Protein AF-S7VNS1-F1 (afdb_monomer_lite)

Radius of gyration: 26.77 Å; chains: 1; bounding box: 58×69×70 Å

Secondary structure (DSSP, 8-state):
-HHHHHHHHHHHHHHHHHHHHHHHHHHHHHHHTHHHHHHHHHHHHHHHHHHTHHHHHHTTT--TT-HHHHHHHHHHHHHHHHHHHHHHHHHHHHHHHTS-HHHHHHHHHHHHH-S-HHHHHHHTTHHHHHHHHHHHHHHHHHHHHHHHHHHHHHHHS--EEEEEETTEEES-GGGS-EEEEEEES-TT-SEEE-EETTTTEE---TT--GGGEEEEEEEETTEEEEEEE-GGGGS-HHHHHHS-HHHHHSS-TTSHHHHHS-SEEEEEEESSGGG-TTHHHHPPTT-----EEEEESSSS--EEE-

pLDDT: mean 81.86, std 15.28, range [36.44, 97.25]

Organism: NCBI:txid641526

Foldseek 3Di:
DVVVVVVVVVVVVVVVQLVVLLVLLVLLCVLLVVLVVLLVVLVVVLVVVVVCVVVLCVVLVHDCPPPVLVVLLNVLSVVVSVVLSVVLVVQSSVVSSPDGNVLSVVLSVCSVPPPPSVVSCVVNVVVVSSVVSVVVVVVVVVVVSVLSSQQSVLQVAFEFAFEAEQNRTDPQQLPFPKWKWWAFQDPVPRIDTQADRHVRGGDDDPPDDLVRTAFMWMAGPNDIWRAFGQCLVVDDPVVNVPDDVVVSLVSGCSHPCLGRRHNYKYKYKYQALVSPPCSVVPDDPPDDGHIWIFIDSDPDDTDTID

Sequence (306 aa):
MRRIITIILLVFTVILNAQDNSEKAKEWLNTLNSDKIITEYYNNYKNKILKGTHLVFDDYDLDITDTTTLKTYKEALNKNFKFYIQEAKDRTLLIYSNYDMERLDKFINLAKSELDFNKVLVETNFAKILETIIEEHSEYIVHDIPFIVRKIKALSQPLRLRLIIDNDTIVNISKTDLNLVLVTTNQKYKQIQILNRVTSVIEVPKDLKYEEMEYVILTYNNEQYPFLENHYENLPKELRAVMNEEVKELHNPLAKSCFENLLYWEIRIDNDPNTNPDYELIKRPGENNKGLISFKTRSTSFGRIN

Structure (mmCIF, N/CA/C/O backbone):
data_AF-S7VNS1-F1
#
_entry.id   AF-S7VNS1-F1
#
loop_
_atom_site.group_PDB
_atom_site.id
_atom_site.type_symbol
_atom_site.label_atom_id
_atom_site.label_alt_id
_atom_site.label_comp_id
_atom_site.label_asym_id
_atom_site.label_entity_id
_atom_site.label_seq_id
_atom_site.pdbx_PDB_ins_code
_atom_site.Cartn_x
_atom_site.Cartn_y
_atom_site.Cartn_z
_atom_site.occupancy
_atom_site.B_iso_or_equiv
_atom_site.auth_seq_id
_atom_site.auth_comp_id
_atom_site.auth_asym_id
_atom_site.auth_atom_id
_atom_site.pdbx_PDB_model_num
ATOM 1 N N . MET A 1 1 ? -9.938 46.905 23.415 1.00 51.03 1 MET A N 1
ATOM 2 C CA . MET A 1 1 ? -9.477 46.126 24.587 1.00 51.03 1 MET A CA 1
ATOM 3 C C . MET A 1 1 ? -10.541 45.152 25.111 1.00 51.03 1 MET A C 1
ATOM 5 O O . MET A 1 1 ? -10.294 43.960 25.027 1.00 51.03 1 MET A O 1
ATOM 9 N N . ARG A 1 2 ? -11.751 45.591 25.520 1.00 52.12 2 ARG A N 1
ATOM 10 C CA . ARG A 1 2 ? -12.834 44.682 25.983 1.00 52.12 2 ARG A CA 1
ATOM 11 C C . ARG A 1 2 ? -13.186 43.543 25.004 1.00 52.12 2 ARG A C 1
ATOM 13 O O . ARG A 1 2 ? -13.228 42.403 25.430 1.00 52.12 2 ARG A O 1
ATOM 20 N N . ARG A 1 3 ? -13.342 43.818 23.698 1.00 48.09 3 ARG A N 1
ATOM 21 C CA . ARG A 1 3 ? -13.672 42.785 22.684 1.00 48.09 3 ARG A CA 1
ATOM 22 C C . ARG A 1 3 ? -12.586 41.715 22.492 1.00 48.09 3 ARG A C 1
ATOM 24 O O . ARG A 1 3 ? -12.919 40.557 22.305 1.00 48.09 3 ARG A O 1
ATOM 31 N N . ILE A 1 4 ? -11.307 42.092 22.570 1.00 56.28 4 ILE A N 1
ATOM 32 C CA . ILE A 1 4 ? -10.175 41.158 22.425 1.00 56.28 4 ILE A CA 1
ATOM 33 C C . ILE A 1 4 ? -10.094 40.234 23.647 1.00 56.28 4 ILE A C 1
ATOM 35 O O . ILE A 1 4 ? -9.922 39.035 23.488 1.00 56.28 4 ILE A O 1
ATOM 39 N N . ILE A 1 5 ? -10.311 40.771 24.852 1.00 56.09 5 ILE A N 1
ATOM 40 C CA . ILE A 1 5 ? -10.347 39.982 26.093 1.00 56.09 5 ILE A CA 1
ATOM 41 C C . ILE A 1 5 ? -11.513 38.981 26.071 1.00 56.09 5 ILE A C 1
ATOM 43 O O . ILE A 1 5 ? -11.315 37.830 26.434 1.00 56.09 5 ILE A O 1
ATOM 47 N N . THR A 1 6 ? -12.699 39.374 25.586 1.00 54.56 6 THR A N 1
ATOM 48 C CA . THR A 1 6 ? -13.849 38.459 25.454 1.00 54.56 6 THR A CA 1
ATOM 49 C C . THR A 1 6 ? -13.600 37.347 24.433 1.00 54.56 6 THR A C 1
ATOM 51 O O . THR A 1 6 ? -13.957 36.206 24.695 1.00 54.56 6 THR A O 1
ATOM 54 N N . ILE A 1 7 ? -12.960 37.651 23.297 1.00 59.44 7 ILE A N 1
ATOM 55 C CA . ILE A 1 7 ? -12.596 36.644 22.285 1.00 59.44 7 ILE A CA 1
ATOM 56 C C . ILE A 1 7 ? -11.550 35.672 22.841 1.00 59.44 7 ILE A C 1
ATOM 58 O O . ILE A 1 7 ? -11.703 34.470 22.681 1.00 59.44 7 ILE A O 1
ATOM 62 N N . ILE A 1 8 ? -10.529 36.168 23.546 1.00 57.66 8 ILE A N 1
ATOM 63 C CA . ILE A 1 8 ? -9.516 35.319 24.188 1.00 57.66 8 ILE A CA 1
ATOM 64 C C . ILE A 1 8 ? -10.165 34.420 25.249 1.00 57.66 8 ILE A C 1
ATOM 66 O O . ILE A 1 8 ? -9.911 33.223 25.252 1.00 57.66 8 ILE A O 1
ATOM 70 N N . LEU A 1 9 ? -11.053 34.952 26.096 1.00 52.34 9 LEU A N 1
ATOM 71 C CA . LEU A 1 9 ? -11.787 34.160 27.091 1.00 52.34 9 LEU A CA 1
ATOM 72 C C . LEU A 1 9 ? -12.676 33.087 26.456 1.00 52.34 9 LEU A C 1
ATOM 74 O O . LEU A 1 9 ? -12.684 31.965 26.943 1.00 52.34 9 LEU A O 1
ATOM 78 N N . LEU A 1 10 ? -13.375 33.411 25.364 1.00 51.41 10 LEU A N 1
ATOM 79 C CA . LEU A 1 10 ? -14.180 32.446 24.609 1.00 51.41 10 LEU A CA 1
ATOM 80 C C . LEU A 1 10 ? -13.318 31.350 23.972 1.00 51.41 10 LEU A C 1
ATOM 82 O O . LEU A 1 10 ? -13.699 30.188 23.980 1.00 51.41 10 LEU A O 1
ATOM 86 N N . VAL A 1 11 ? -12.144 31.697 23.443 1.00 59.50 11 VAL A N 1
ATOM 87 C CA . VAL A 1 11 ? -11.211 30.713 22.878 1.00 59.50 11 VAL A CA 1
ATOM 88 C C . VAL A 1 11 ? -10.622 29.826 23.980 1.00 59.50 11 VAL A C 1
ATOM 90 O O . VAL A 1 11 ? -10.565 28.613 23.807 1.00 59.50 11 VAL A O 1
ATOM 93 N N . PHE A 1 12 ? -10.256 30.387 25.136 1.00 54.59 12 PHE A N 1
ATOM 94 C CA . PHE A 1 12 ? -9.753 29.608 26.272 1.00 54.59 12 PHE A CA 1
ATOM 95 C C . PHE A 1 12 ? -10.810 28.669 26.862 1.00 54.59 12 PHE A C 1
ATOM 97 O O . PHE A 1 12 ? -10.480 27.527 27.161 1.00 54.59 12 PHE A O 1
ATOM 104 N N . THR A 1 13 ? -12.071 29.091 26.996 1.00 56.25 13 THR A N 1
ATOM 105 C CA . THR A 1 13 ? -13.136 28.196 27.482 1.00 56.25 13 THR A CA 1
ATOM 106 C C . THR A 1 13 ? -13.456 27.089 26.485 1.00 56.25 13 THR A C 1
ATOM 108 O O . THR A 1 13 ? -13.691 25.960 26.898 1.00 56.25 13 THR A O 1
ATOM 111 N N . VAL A 1 14 ? -13.406 27.368 25.180 1.00 61.62 14 VAL A N 1
ATOM 112 C CA . VAL A 1 14 ? -13.561 26.335 24.144 1.00 61.62 14 VAL A CA 1
ATOM 113 C C . VAL A 1 14 ? -12.409 25.325 24.189 1.00 61.62 14 VAL A C 1
ATOM 115 O O . VAL A 1 14 ? -12.661 24.127 24.100 1.00 61.62 14 VAL A O 1
ATOM 118 N N . ILE A 1 15 ? -11.165 25.779 24.375 1.00 63.28 15 ILE A N 1
ATOM 119 C CA . ILE A 1 15 ? -9.992 24.895 24.469 1.00 63.28 15 ILE A CA 1
ATOM 120 C C . ILE A 1 15 ? -10.039 24.037 25.740 1.00 63.28 15 ILE A C 1
ATOM 122 O O . ILE A 1 15 ? -9.808 22.834 25.653 1.00 63.28 15 ILE A O 1
ATOM 126 N N . LEU A 1 16 ? -10.370 24.627 26.893 1.00 57.72 16 LEU A N 1
ATOM 127 C CA . LEU A 1 16 ? -10.483 23.895 28.160 1.00 57.72 16 LEU A CA 1
ATOM 128 C C . LEU A 1 16 ? -11.604 22.850 28.101 1.00 57.72 16 LEU A C 1
ATOM 130 O O . LEU A 1 16 ? -11.363 21.685 28.392 1.00 57.72 16 LEU A O 1
ATOM 134 N N . ASN A 1 17 ? -12.786 23.219 27.596 1.00 60.56 17 ASN A N 1
ATOM 135 C CA . ASN A 1 17 ? -13.892 22.270 27.432 1.00 60.56 17 ASN A CA 1
ATOM 136 C C . ASN A 1 17 ? -13.547 21.128 26.457 1.00 60.56 17 ASN A C 1
ATOM 138 O O . ASN A 1 17 ? -13.958 19.990 26.667 1.00 60.56 17 ASN A O 1
ATOM 142 N N . ALA A 1 18 ? -12.788 21.404 25.392 1.00 62.75 18 ALA A N 1
ATOM 143 C CA . ALA A 1 18 ? -12.338 20.368 24.462 1.00 62.75 18 ALA A CA 1
ATOM 144 C C . ALA A 1 18 ? -11.305 19.413 25.093 1.00 62.75 18 ALA A C 1
ATOM 146 O O . ALA A 1 18 ? -11.286 18.225 24.765 1.00 62.75 18 ALA A O 1
ATOM 147 N N . GLN A 1 19 ? -10.459 19.912 26.001 1.00 73.25 19 GLN A N 1
ATOM 148 C CA . GLN A 1 19 ? -9.521 19.088 26.767 1.00 73.25 19 GLN A CA 1
ATOM 149 C C . GLN A 1 19 ? -10.256 18.201 27.779 1.00 73.25 19 GLN A C 1
ATOM 151 O O . GLN A 1 19 ? -10.041 16.988 27.770 1.00 73.25 19 GLN A O 1
ATOM 156 N N . ASP A 1 20 ? -11.180 18.768 28.556 1.00 78.44 20 ASP A N 1
ATOM 157 C CA . ASP A 1 20 ? -11.951 18.036 29.567 1.00 78.44 20 ASP A CA 1
ATOM 158 C C . ASP A 1 20 ? -12.809 16.925 28.933 1.00 78.44 20 ASP A C 1
ATOM 160 O O . ASP A 1 20 ? -12.805 15.780 29.394 1.00 78.44 20 ASP A O 1
ATOM 164 N N . ASN A 1 21 ? -13.473 17.209 27.804 1.00 83.19 21 ASN A N 1
ATOM 165 C CA . ASN A 1 21 ? -14.228 16.194 27.062 1.00 83.19 21 ASN A CA 1
ATOM 166 C C . ASN A 1 21 ? -13.326 15.062 26.538 1.00 83.19 21 ASN A C 1
ATOM 168 O O . ASN A 1 21 ? -13.726 13.898 26.552 1.00 83.19 21 ASN A O 1
ATOM 172 N N . SER A 1 22 ? -12.106 15.378 26.090 1.00 87.81 22 SER A N 1
ATOM 173 C CA . SER A 1 22 ? -11.140 14.388 25.592 1.00 87.81 22 SER A CA 1
ATOM 174 C C . SER A 1 22 ? -10.635 13.469 26.704 1.00 87.81 22 SER A C 1
ATOM 176 O O . SER A 1 22 ? -10.569 12.250 26.527 1.00 87.81 22 SER A O 1
ATOM 178 N N . GLU A 1 23 ? -10.322 14.014 27.881 1.00 92.12 23 GLU A N 1
ATOM 179 C CA . GLU A 1 23 ? -9.943 13.208 29.047 1.00 92.12 23 GLU A CA 1
ATOM 180 C C . GLU A 1 23 ? -11.087 12.303 29.497 1.00 92.12 23 GLU A C 1
ATOM 182 O O . GLU A 1 23 ? -10.883 11.112 29.755 1.00 92.12 23 GLU A O 1
ATOM 187 N N . LYS A 1 24 ? -12.312 12.830 29.497 1.00 93.19 24 LYS A N 1
ATOM 188 C CA . LYS A 1 24 ? -13.492 12.056 29.869 1.00 93.19 24 LYS A CA 1
ATOM 189 C C . LYS A 1 24 ? -13.823 10.960 28.857 1.00 93.19 24 LYS A C 1
ATOM 191 O O . LYS A 1 24 ? -14.161 9.841 29.243 1.00 93.19 24 LYS A O 1
ATOM 196 N N . ALA A 1 25 ? -13.655 11.236 27.566 1.00 95.06 25 ALA A N 1
ATOM 197 C CA . ALA A 1 25 ? -13.786 10.239 26.512 1.00 95.06 25 ALA A CA 1
ATOM 198 C C . ALA A 1 25 ? -12.748 9.116 26.667 1.00 95.06 25 ALA A C 1
ATOM 200 O O . ALA A 1 25 ? -13.087 7.945 26.498 1.00 95.06 25 ALA A O 1
ATOM 201 N N . LYS A 1 26 ? -11.506 9.433 27.061 1.00 96.19 26 LYS A N 1
ATOM 202 C CA . LYS A 1 26 ? -10.498 8.412 27.400 1.00 96.19 26 LYS A CA 1
ATOM 203 C C . LYS A 1 26 ? -10.918 7.572 28.605 1.00 96.19 26 LYS A C 1
ATOM 205 O O . LYS A 1 26 ? -10.761 6.355 28.560 1.00 96.19 26 LYS A O 1
ATOM 210 N N . GLU A 1 27 ? -11.458 8.181 29.664 1.00 96.88 27 GLU A N 1
ATOM 211 C CA . GLU A 1 27 ? -11.981 7.436 30.824 1.00 96.88 27 GLU A CA 1
ATOM 212 C C . GLU A 1 27 ? -13.083 6.455 30.399 1.00 96.88 27 GLU A C 1
ATOM 214 O O . GLU A 1 27 ? -13.050 5.280 30.777 1.00 96.88 27 GLU A O 1
ATOM 219 N N . TRP A 1 28 ? -14.025 6.921 29.575 1.00 96.62 28 TRP A N 1
ATOM 220 C CA . TRP A 1 28 ? -15.078 6.092 28.996 1.00 96.62 28 TRP A CA 1
ATOM 221 C C . TRP A 1 28 ? -14.509 4.891 28.233 1.00 96.62 28 TRP A C 1
ATOM 223 O O . TRP A 1 28 ? -14.817 3.743 28.557 1.00 96.62 28 TRP A O 1
ATOM 233 N N . LEU A 1 29 ? -13.634 5.144 27.262 1.00 96.94 29 LEU A N 1
ATOM 234 C CA . LEU A 1 29 ? -13.048 4.107 26.413 1.00 96.94 29 LEU A CA 1
ATOM 235 C C . LEU A 1 29 ? -12.217 3.090 27.207 1.00 96.94 29 LEU A C 1
ATOM 237 O O . LEU A 1 29 ? -12.311 1.884 26.963 1.00 96.94 29 LEU A O 1
ATOM 241 N N . ASN A 1 30 ? -11.482 3.553 28.220 1.00 97.00 30 ASN A N 1
ATOM 242 C CA . ASN A 1 30 ? -10.759 2.683 29.146 1.00 97.00 30 ASN A CA 1
ATOM 243 C C . ASN A 1 30 ? -11.710 1.819 29.983 1.00 97.00 30 ASN A C 1
ATOM 245 O O . ASN A 1 30 ? -11.463 0.626 30.143 1.00 97.00 30 ASN A O 1
ATOM 249 N N . THR A 1 31 ? -12.809 2.396 30.481 1.00 96.31 31 THR A N 1
ATOM 250 C CA . THR A 1 31 ? -13.834 1.668 31.250 1.00 96.31 31 THR A CA 1
ATOM 251 C C . THR A 1 31 ? -14.471 0.560 30.409 1.00 96.31 31 THR A C 1
ATOM 253 O O . THR A 1 31 ? -14.675 -0.546 30.902 1.00 96.31 31 THR A O 1
ATOM 256 N N . LEU A 1 32 ? -14.725 0.829 29.126 1.00 95.06 32 LEU A N 1
ATOM 257 C CA . LEU A 1 32 ? -15.259 -0.152 28.181 1.00 95.06 32 LEU A CA 1
ATOM 258 C C . LEU A 1 32 ? -14.223 -1.209 27.747 1.00 95.06 32 LEU A C 1
ATOM 260 O O . LEU A 1 32 ? -14.592 -2.231 27.174 1.00 95.06 32 LEU A O 1
ATOM 264 N N . ASN A 1 33 ? -12.930 -0.985 28.004 1.00 94.62 33 ASN A N 1
ATOM 265 C CA . ASN A 1 33 ? -11.823 -1.770 27.451 1.00 94.62 33 ASN A CA 1
ATOM 266 C C . ASN A 1 33 ? -11.823 -1.775 25.907 1.00 94.62 33 ASN A C 1
ATOM 268 O O . ASN A 1 33 ? -11.586 -2.802 25.261 1.00 94.62 33 ASN A O 1
ATOM 272 N N . SER A 1 34 ? -12.102 -0.610 25.307 1.00 96.25 34 SER A N 1
ATOM 273 C CA . SER A 1 34 ? -12.263 -0.451 23.854 1.00 96.25 34 SER A CA 1
ATOM 274 C C . SER A 1 34 ? -11.053 -0.946 23.067 1.00 96.25 34 SER A C 1
ATOM 276 O O . SER A 1 34 ? -11.204 -1.559 22.014 1.00 96.25 34 SER A O 1
ATOM 278 N N . ASP A 1 35 ? -9.849 -0.730 23.595 1.00 95.88 35 ASP A N 1
ATOM 279 C CA . ASP A 1 35 ? -8.593 -1.140 22.974 1.00 95.88 35 ASP A CA 1
ATOM 280 C C . ASP A 1 35 ? -8.533 -2.640 22.705 1.00 95.88 35 ASP A C 1
ATOM 282 O O . ASP A 1 35 ? -8.090 -3.060 21.629 1.00 95.88 35 ASP A O 1
ATOM 286 N N . LYS A 1 36 ? -8.999 -3.446 23.663 1.00 96.12 36 LYS A N 1
ATOM 287 C CA . LYS A 1 36 ? -9.072 -4.897 23.516 1.00 96.12 36 LYS A CA 1
ATOM 288 C C . LYS A 1 36 ? -10.098 -5.278 22.453 1.00 96.12 36 LYS A C 1
ATOM 290 O O . LYS A 1 36 ? -9.761 -6.057 21.567 1.00 96.12 36 LYS A O 1
ATOM 295 N N . ILE A 1 37 ? -11.291 -4.681 22.491 1.00 95.06 37 ILE A N 1
ATOM 296 C CA . ILE A 1 37 ? -12.379 -4.958 21.536 1.00 95.06 37 ILE A CA 1
ATOM 297 C C . ILE A 1 37 ? -11.930 -4.663 20.101 1.00 95.06 37 ILE A C 1
ATOM 299 O O . ILE A 1 37 ? -12.030 -5.525 19.227 1.00 95.06 37 ILE A O 1
ATOM 303 N N . ILE A 1 38 ? -11.380 -3.466 19.870 1.00 96.75 38 ILE A N 1
ATOM 304 C CA . ILE A 1 38 ? -10.868 -3.038 18.563 1.00 96.75 38 ILE A CA 1
ATOM 305 C C . ILE A 1 38 ? -9.777 -4.012 18.102 1.00 96.75 38 ILE A C 1
ATOM 307 O O . ILE A 1 38 ? -9.845 -4.561 17.003 1.00 96.75 38 ILE A O 1
ATOM 311 N N . THR A 1 39 ? -8.791 -4.291 18.957 1.00 96.50 39 THR A N 1
ATOM 312 C CA . THR A 1 39 ? -7.667 -5.175 18.614 1.00 96.50 39 THR A CA 1
ATOM 313 C C . THR A 1 39 ? -8.126 -6.593 18.267 1.00 96.50 39 THR A C 1
ATOM 315 O O . THR A 1 39 ? -7.639 -7.178 17.298 1.00 96.50 39 THR A O 1
ATOM 318 N N . GLU A 1 40 ? -9.054 -7.164 19.034 1.00 95.62 40 GLU A N 1
ATOM 319 C CA . GLU A 1 40 ? -9.604 -8.500 18.785 1.00 95.62 40 GLU A CA 1
ATOM 320 C C . GLU A 1 40 ? -10.372 -8.556 17.464 1.00 95.62 40 GLU A C 1
ATOM 322 O O . GLU A 1 40 ? -10.168 -9.490 16.683 1.00 95.62 40 GLU A O 1
ATOM 327 N N . TYR A 1 41 ? -11.178 -7.535 17.163 1.00 93.88 41 TYR A N 1
ATOM 328 C CA . TYR A 1 41 ? -11.906 -7.459 15.899 1.00 93.88 41 TYR A CA 1
ATOM 329 C C . TYR A 1 41 ? -10.951 -7.461 14.696 1.00 93.88 41 TYR A C 1
ATOM 331 O O . TYR A 1 41 ? -11.048 -8.319 13.811 1.00 93.88 41 TYR A O 1
ATOM 339 N N . TYR A 1 42 ? -9.974 -6.551 14.680 1.00 95.19 42 TYR A N 1
ATOM 340 C CA . TYR A 1 42 ? -9.004 -6.458 13.586 1.00 95.19 42 TYR A CA 1
ATOM 341 C C . TYR A 1 42 ? -8.124 -7.708 13.478 1.00 95.19 42 TYR A C 1
ATOM 343 O O . TYR A 1 42 ? -7.830 -8.158 12.370 1.00 95.19 42 TYR A O 1
ATOM 351 N N . ASN A 1 43 ? -7.738 -8.328 14.597 1.00 94.62 43 ASN A N 1
ATOM 352 C CA . ASN A 1 43 ? -6.998 -9.591 14.565 1.00 94.62 43 ASN A CA 1
ATOM 353 C C . ASN A 1 43 ? -7.833 -10.741 13.992 1.00 94.62 43 ASN A C 1
ATOM 355 O O . ASN A 1 43 ? -7.299 -11.551 13.232 1.00 94.62 43 ASN A O 1
ATOM 359 N N . ASN A 1 44 ? -9.132 -10.804 14.294 1.00 93.94 44 ASN A N 1
ATOM 360 C CA . ASN A 1 44 ? -10.030 -11.781 13.682 1.00 93.94 44 ASN A CA 1
ATOM 361 C C . ASN A 1 44 ? -10.111 -11.587 12.166 1.00 93.94 44 ASN A C 1
ATOM 363 O O . ASN A 1 44 ? -10.026 -12.565 11.420 1.00 93.94 44 ASN A O 1
ATOM 367 N N . TYR A 1 45 ? -10.211 -10.340 11.702 1.00 90.75 45 TYR A N 1
ATOM 368 C CA . TYR A 1 45 ? -10.230 -10.033 10.274 1.00 90.75 45 TYR A CA 1
ATOM 369 C C . TYR A 1 45 ? -8.903 -10.389 9.585 1.00 90.75 45 TYR A C 1
ATOM 371 O O . TYR A 1 45 ? -8.892 -11.133 8.603 1.00 90.75 45 TYR A O 1
ATOM 379 N N . LYS A 1 46 ? -7.768 -9.997 10.175 1.00 93.88 46 LYS A N 1
ATOM 380 C CA . LYS A 1 46 ? -6.424 -10.381 9.716 1.00 93.88 46 LYS A CA 1
ATOM 381 C C . LYS A 1 46 ? -6.255 -11.896 9.614 1.00 93.88 46 LYS A C 1
ATOM 383 O O . LYS A 1 46 ? -5.732 -12.400 8.626 1.00 93.88 46 LYS A O 1
ATOM 388 N N . ASN A 1 47 ? -6.709 -12.641 10.620 1.00 93.94 47 ASN A N 1
ATOM 389 C CA . ASN A 1 47 ? -6.601 -14.098 10.634 1.00 93.94 47 ASN A CA 1
ATOM 390 C C . ASN A 1 47 ? -7.449 -14.755 9.535 1.00 93.94 47 ASN A C 1
ATOM 392 O O . ASN A 1 47 ? -7.042 -15.787 9.003 1.00 93.94 47 ASN A O 1
ATOM 396 N N . LYS A 1 48 ? -8.598 -14.170 9.162 1.00 91.31 48 LYS A N 1
ATOM 397 C CA . LYS A 1 48 ? -9.381 -14.627 8.001 1.00 91.31 48 LYS A CA 1
ATOM 398 C C . LYS A 1 48 ? -8.595 -14.447 6.700 1.00 91.31 48 LYS A C 1
ATOM 400 O O . LYS A 1 48 ? -8.501 -15.400 5.933 1.00 91.31 48 LYS A O 1
ATOM 405 N N . ILE A 1 49 ? -7.962 -13.289 6.503 1.00 90.44 49 ILE A N 1
ATOM 406 C CA . ILE A 1 49 ? -7.100 -13.029 5.336 1.00 90.44 49 ILE A CA 1
ATOM 407 C C . ILE A 1 49 ? -5.931 -14.019 5.300 1.00 90.44 49 ILE A C 1
ATOM 409 O O . ILE A 1 49 ? -5.691 -14.658 4.281 1.00 90.44 49 ILE A O 1
ATOM 413 N N . LEU A 1 50 ? -5.257 -14.235 6.434 1.00 91.94 50 LEU A N 1
ATOM 414 C CA . LEU A 1 50 ? -4.134 -15.172 6.517 1.00 91.94 50 LEU A CA 1
ATOM 415 C C . LEU A 1 50 ? -4.533 -16.619 6.182 1.00 91.94 50 LEU A C 1
ATOM 417 O O . LEU A 1 50 ? -3.742 -17.333 5.566 1.00 91.94 50 LEU A O 1
ATOM 421 N N . LYS A 1 51 ? -5.750 -17.059 6.527 1.00 92.19 51 LYS A N 1
ATOM 422 C CA . LYS A 1 51 ? -6.271 -18.375 6.108 1.00 92.19 51 LYS A CA 1
ATOM 423 C C . LYS A 1 51 ? -6.466 -18.468 4.588 1.00 92.19 51 LYS A C 1
ATOM 425 O O . LYS A 1 51 ? -6.266 -19.537 4.018 1.00 92.19 51 LYS A O 1
ATOM 430 N N . GLY A 1 52 ? -6.805 -17.354 3.940 1.00 89.56 52 GLY A N 1
ATOM 431 C CA . GLY A 1 52 ? -6.962 -17.232 2.488 1.00 89.56 52 GLY A CA 1
ATOM 432 C C . GLY A 1 52 ? -5.670 -16.961 1.710 1.00 89.56 52 GLY A C 1
ATOM 433 O O . GLY A 1 52 ? -5.744 -16.771 0.503 1.00 89.56 52 GLY A O 1
ATOM 434 N N . THR A 1 53 ? -4.496 -16.952 2.359 1.00 90.69 53 THR A N 1
ATOM 435 C CA . THR A 1 53 ? -3.216 -16.588 1.708 1.00 90.69 53 THR A CA 1
ATOM 436 C C . THR A 1 53 ? -2.932 -17.397 0.439 1.00 90.69 53 THR A C 1
ATOM 438 O O . THR A 1 53 ? -2.413 -16.837 -0.516 1.00 90.69 53 THR A O 1
ATOM 441 N N . HIS A 1 54 ? -3.283 -18.688 0.411 1.00 90.75 54 HIS A N 1
ATOM 442 C CA . HIS A 1 54 ? -3.073 -19.549 -0.759 1.00 90.75 54 HIS A CA 1
ATOM 443 C C . HIS A 1 54 ? -3.815 -19.038 -1.997 1.00 90.75 54 HIS A C 1
ATOM 445 O O . HIS A 1 54 ? -3.179 -18.845 -3.020 1.00 90.75 54 HIS A O 1
ATOM 451 N N . LEU A 1 55 ? -5.098 -18.684 -1.865 1.00 90.31 55 LEU A N 1
ATOM 452 C CA . LEU A 1 55 ? -5.892 -18.125 -2.967 1.00 90.31 55 LEU A CA 1
ATOM 453 C C . LEU A 1 55 ? -5.259 -16.842 -3.512 1.00 90.31 55 LEU A C 1
ATOM 455 O O . LEU A 1 55 ? -5.114 -16.669 -4.714 1.00 90.31 55 LEU A O 1
ATOM 459 N N . VAL A 1 56 ? -4.825 -15.962 -2.606 1.00 87.31 56 VAL A N 1
ATOM 460 C CA . VAL A 1 56 ? -4.176 -14.698 -2.972 1.00 87.31 56 VAL A CA 1
ATOM 461 C C . VAL A 1 56 ? -2.835 -14.932 -3.670 1.00 87.31 56 VAL A C 1
ATOM 463 O O . VAL A 1 56 ? -2.452 -14.159 -4.537 1.00 87.31 56 VAL A O 1
ATOM 466 N N . PHE A 1 57 ? -2.082 -15.955 -3.278 1.00 91.94 57 PHE A N 1
ATOM 467 C CA . PHE A 1 57 ? -0.803 -16.266 -3.911 1.00 91.94 57 PHE A CA 1
ATOM 468 C C . PHE A 1 57 ? -1.014 -16.903 -5.287 1.00 91.94 57 PHE A C 1
ATOM 470 O O . PHE A 1 57 ? -0.346 -16.495 -6.236 1.00 91.94 57 PHE A O 1
ATOM 477 N N . ASP A 1 58 ? -1.988 -17.805 -5.408 1.00 87.62 58 ASP A N 1
ATOM 478 C CA . ASP A 1 58 ? -2.365 -18.454 -6.664 1.00 87.62 58 ASP A CA 1
ATOM 479 C C . ASP A 1 58 ? -2.836 -17.423 -7.706 1.00 87.62 58 ASP A C 1
ATOM 481 O O . ASP A 1 58 ? -2.337 -17.420 -8.829 1.00 87.62 58 ASP A O 1
ATOM 485 N N . ASP A 1 59 ? -3.694 -16.469 -7.317 1.00 88.38 59 ASP A N 1
ATOM 486 C CA . ASP A 1 59 ? -4.193 -15.389 -8.192 1.00 88.38 59 ASP A CA 1
ATOM 487 C C . ASP A 1 59 ? -3.076 -14.495 -8.770 1.00 88.38 59 ASP A C 1
ATOM 489 O O . ASP A 1 59 ? -3.276 -13.778 -9.756 1.00 88.38 59 ASP A O 1
ATOM 493 N N . TYR A 1 60 ? -1.897 -14.496 -8.142 1.00 86.06 60 TYR A N 1
ATOM 494 C CA . TYR A 1 60 ? -0.760 -13.656 -8.512 1.00 86.06 60 TYR A CA 1
ATOM 495 C C . TYR A 1 60 ? 0.479 -14.463 -8.916 1.00 86.06 60 TYR A C 1
ATOM 497 O O . TYR A 1 60 ? 1.547 -13.865 -9.064 1.00 86.06 60 TYR A O 1
ATOM 505 N N . ASP A 1 61 ? 0.365 -15.770 -9.155 1.00 88.00 61 ASP A N 1
ATOM 506 C CA . ASP A 1 61 ? 1.480 -16.676 -9.477 1.00 88.00 61 ASP A CA 1
ATOM 507 C C . ASP A 1 61 ? 2.660 -16.582 -8.483 1.00 88.00 61 ASP A C 1
ATOM 509 O O . ASP A 1 61 ? 3.829 -16.546 -8.884 1.00 88.00 61 ASP A O 1
ATOM 513 N N . LEU A 1 62 ? 2.375 -16.464 -7.185 1.00 88.25 62 LEU A N 1
ATOM 514 C CA . LEU A 1 62 ? 3.394 -16.495 -6.136 1.00 88.25 62 LEU A CA 1
ATOM 515 C C . LEU A 1 62 ? 3.508 -17.889 -5.523 1.00 88.25 62 LEU A C 1
ATOM 517 O O . LEU A 1 62 ? 2.512 -18.521 -5.186 1.00 88.25 62 LEU A O 1
ATOM 521 N N . ASP A 1 63 ? 4.740 -18.341 -5.296 1.00 85.94 63 ASP A N 1
ATOM 522 C CA . ASP A 1 63 ? 4.995 -19.603 -4.605 1.00 85.94 63 ASP A CA 1
ATOM 523 C C . ASP A 1 63 ? 4.774 -19.445 -3.092 1.00 85.94 63 ASP A C 1
ATOM 525 O O . ASP A 1 63 ? 5.540 -18.779 -2.393 1.00 85.94 63 ASP A O 1
ATOM 529 N N . ILE A 1 64 ? 3.721 -20.076 -2.564 1.00 86.94 64 ILE A N 1
ATOM 530 C CA . ILE A 1 64 ? 3.413 -20.065 -1.126 1.00 86.94 64 ILE A CA 1
ATOM 531 C C . ILE A 1 64 ? 4.429 -20.849 -0.283 1.00 86.94 64 ILE A C 1
ATOM 533 O O . ILE A 1 64 ? 4.516 -20.640 0.931 1.00 86.94 64 ILE A O 1
ATOM 537 N N . THR A 1 65 ? 5.202 -21.745 -0.901 1.00 88.44 65 THR A N 1
ATOM 538 C CA . THR A 1 65 ? 6.248 -22.518 -0.223 1.00 88.44 65 THR A CA 1
ATOM 539 C C . THR A 1 65 ? 7.543 -21.723 -0.048 1.00 88.44 65 THR A C 1
ATOM 541 O O . THR A 1 65 ? 8.354 -22.066 0.818 1.00 88.44 65 THR A O 1
ATOM 544 N N . ASP A 1 66 ? 7.706 -20.606 -0.769 1.00 88.94 66 ASP A N 1
ATOM 545 C CA . ASP A 1 66 ? 8.801 -19.671 -0.534 1.00 88.94 66 ASP A CA 1
ATOM 546 C C . ASP A 1 66 ? 8.617 -18.949 0.809 1.00 88.94 66 ASP A C 1
ATOM 548 O O . ASP A 1 66 ? 7.848 -17.994 0.977 1.00 88.94 66 ASP A O 1
ATOM 552 N N . THR A 1 67 ? 9.399 -19.401 1.787 1.00 88.06 67 THR A N 1
ATOM 553 C CA . THR A 1 67 ? 9.405 -18.859 3.148 1.00 88.06 67 THR A CA 1
ATOM 554 C C . THR A 1 67 ? 9.742 -17.369 3.219 1.00 88.06 67 THR A C 1
ATOM 556 O O . THR A 1 67 ? 9.259 -16.698 4.134 1.00 88.06 67 THR A O 1
ATOM 559 N N . THR A 1 68 ? 10.515 -16.828 2.271 1.00 89.25 68 THR A N 1
ATOM 560 C CA . THR A 1 68 ? 10.878 -15.404 2.247 1.00 89.25 68 THR A CA 1
ATOM 561 C C . THR A 1 68 ? 9.691 -14.566 1.792 1.00 89.25 68 THR A C 1
ATOM 563 O O . THR A 1 68 ? 9.252 -13.684 2.530 1.00 89.25 68 THR A O 1
ATOM 566 N N . THR A 1 69 ? 9.104 -14.903 0.641 1.00 87.81 69 THR A N 1
ATOM 567 C CA . THR A 1 69 ? 7.889 -14.269 0.099 1.00 87.81 69 THR A CA 1
ATOM 568 C C . THR A 1 69 ? 6.741 -14.310 1.112 1.00 87.81 69 THR A C 1
ATOM 570 O O . THR A 1 69 ? 6.125 -13.282 1.416 1.00 87.81 69 THR A O 1
ATOM 573 N N . LEU A 1 70 ? 6.494 -15.476 1.718 1.00 90.75 70 LEU A N 1
ATOM 574 C CA . LEU A 1 70 ? 5.452 -15.640 2.731 1.00 90.75 70 LEU A CA 1
ATOM 575 C C . LEU A 1 70 ? 5.711 -14.786 3.981 1.00 90.75 70 LEU A C 1
ATOM 577 O O . LEU A 1 70 ? 4.775 -14.218 4.555 1.00 90.75 70 LEU A O 1
ATOM 581 N N . LYS A 1 71 ? 6.969 -14.687 4.423 1.00 92.56 71 LYS A N 1
ATOM 582 C CA . LYS A 1 71 ? 7.352 -13.839 5.556 1.00 92.56 71 LYS A CA 1
ATOM 583 C C . LYS A 1 71 ? 7.114 -12.362 5.238 1.00 92.56 71 LYS A C 1
ATOM 585 O O . LYS A 1 71 ? 6.450 -11.693 6.028 1.00 92.56 71 LYS A O 1
ATOM 590 N N . THR A 1 72 ? 7.562 -11.881 4.078 1.00 90.06 72 THR A N 1
ATOM 591 C CA . THR A 1 72 ? 7.363 -10.489 3.643 1.00 90.06 72 THR A CA 1
ATOM 592 C C . THR A 1 72 ? 5.879 -10.129 3.559 1.00 90.06 72 THR A C 1
ATOM 594 O O . THR A 1 72 ? 5.477 -9.068 4.039 1.00 90.06 72 THR A O 1
ATOM 597 N N . TYR A 1 73 ? 5.039 -11.030 3.040 1.00 92.06 73 TYR A N 1
ATOM 598 C CA . TYR A 1 73 ? 3.585 -10.843 3.008 1.00 92.06 73 TYR A CA 1
ATOM 599 C C . TYR A 1 73 ? 2.983 -10.682 4.408 1.00 92.06 73 TYR A C 1
ATOM 601 O O . TYR A 1 73 ? 2.258 -9.721 4.680 1.00 92.06 73 TYR A O 1
ATOM 609 N N . LYS A 1 74 ? 3.322 -11.588 5.333 1.00 93.25 74 LYS A N 1
ATOM 610 C CA . LYS A 1 74 ? 2.823 -11.542 6.716 1.00 93.25 74 LYS A CA 1
ATOM 611 C C . LYS A 1 74 ? 3.293 -10.295 7.461 1.00 93.25 74 LYS A C 1
ATOM 613 O O . LYS A 1 74 ? 2.533 -9.732 8.247 1.00 93.25 74 LYS A O 1
ATOM 618 N N . GLU A 1 75 ? 4.531 -9.865 7.244 1.00 93.06 75 GLU A N 1
ATOM 619 C CA . GLU A 1 75 ? 5.079 -8.644 7.841 1.00 93.06 75 GLU A CA 1
ATOM 620 C C . GLU A 1 75 ? 4.364 -7.393 7.326 1.00 93.06 75 GLU A C 1
ATOM 622 O O . GLU A 1 75 ? 3.954 -6.559 8.137 1.00 93.06 75 GLU A O 1
ATOM 627 N N . ALA A 1 76 ? 4.133 -7.298 6.012 1.00 89.62 76 ALA A N 1
ATOM 628 C CA . ALA A 1 76 ? 3.382 -6.202 5.405 1.00 89.62 76 ALA A CA 1
ATOM 629 C C . ALA A 1 76 ? 1.942 -6.134 5.940 1.00 89.62 76 ALA A C 1
ATOM 631 O O . ALA A 1 76 ? 1.514 -5.082 6.414 1.00 89.62 76 ALA A O 1
ATOM 632 N N . LEU A 1 77 ? 1.228 -7.266 5.982 1.00 92.44 77 LEU A N 1
ATOM 633 C CA . LEU A 1 77 ? -0.109 -7.329 6.581 1.00 92.44 77 LEU A CA 1
ATOM 634 C C . LEU A 1 77 ? -0.104 -6.901 8.049 1.00 92.44 77 LEU A C 1
ATOM 636 O O . LEU A 1 77 ? -0.944 -6.112 8.470 1.00 92.44 77 LEU A O 1
ATOM 640 N N . ASN A 1 78 ? 0.842 -7.395 8.850 1.00 94.38 78 ASN A N 1
ATOM 641 C CA . ASN A 1 78 ? 0.928 -7.016 10.259 1.00 94.38 78 ASN A CA 1
ATOM 642 C C . ASN A 1 78 ? 1.196 -5.518 10.441 1.00 94.38 78 ASN A C 1
ATOM 644 O O . ASN A 1 78 ? 0.651 -4.927 11.373 1.00 94.38 78 ASN A O 1
ATOM 648 N N . LYS A 1 79 ? 2.013 -4.904 9.577 1.00 91.50 79 LYS A N 1
ATOM 649 C CA . LYS A 1 79 ? 2.249 -3.455 9.591 1.00 91.50 79 LYS A CA 1
ATOM 650 C C . LYS A 1 79 ? 0.953 -2.693 9.302 1.00 91.50 79 LYS A C 1
ATOM 652 O O . LYS A 1 79 ? 0.589 -1.832 10.100 1.00 91.50 79 LYS A O 1
ATOM 657 N N . ASN A 1 80 ? 0.233 -3.053 8.240 1.00 89.69 80 ASN A N 1
ATOM 658 C CA . ASN A 1 80 ? -1.006 -2.369 7.860 1.00 89.69 80 ASN A CA 1
ATOM 659 C C . ASN A 1 80 ? -2.099 -2.545 8.924 1.00 89.69 80 ASN A C 1
ATOM 661 O O . ASN A 1 80 ? -2.713 -1.574 9.347 1.00 89.69 80 ASN A O 1
ATOM 665 N N . PHE A 1 81 ? -2.286 -3.751 9.466 1.00 93.56 81 PHE A N 1
ATOM 666 C CA . PHE A 1 81 ? -3.267 -3.971 10.535 1.00 93.56 81 PHE A CA 1
ATOM 667 C C . PHE A 1 81 ? -2.932 -3.225 11.831 1.00 93.56 81 PHE A C 1
ATOM 669 O O . PHE A 1 81 ? -3.846 -2.773 12.513 1.00 93.56 81 PHE A O 1
ATOM 676 N N . LYS A 1 82 ? -1.649 -3.055 12.179 1.00 94.25 82 LYS A N 1
ATOM 677 C CA . LYS A 1 82 ? -1.263 -2.196 13.313 1.00 94.25 82 LYS A CA 1
ATOM 678 C C . LYS A 1 82 ? -1.659 -0.740 13.075 1.00 94.25 82 LYS A C 1
ATOM 680 O O . LYS A 1 82 ? -2.134 -0.102 14.009 1.00 94.25 82 LYS A O 1
ATOM 685 N N . PHE A 1 83 ? -1.482 -0.249 11.849 1.00 92.81 83 PHE A N 1
ATOM 686 C CA . PHE A 1 83 ? -1.924 1.086 11.456 1.00 92.81 83 PHE A CA 1
ATOM 687 C C . PHE A 1 83 ? -3.448 1.226 11.581 1.00 92.81 83 PHE A C 1
ATOM 689 O O . PHE A 1 83 ? -3.899 2.083 12.332 1.00 92.81 83 PHE A O 1
ATOM 696 N N . TYR A 1 84 ? -4.231 0.320 10.984 1.00 93.75 84 TYR A N 1
ATOM 697 C CA . TYR A 1 84 ? -5.699 0.363 11.062 1.00 93.75 84 TYR A CA 1
ATOM 698 C C . TYR A 1 84 ? -6.240 0.258 12.492 1.00 93.75 84 TYR A C 1
ATOM 700 O O . TYR A 1 84 ? -7.218 0.919 12.833 1.00 93.75 84 TYR A O 1
ATOM 708 N N . ILE A 1 85 ? -5.603 -0.548 13.351 1.00 96.19 85 ILE A N 1
ATOM 709 C CA . ILE A 1 85 ? -5.959 -0.626 14.774 1.00 96.19 85 ILE A CA 1
ATOM 710 C C . ILE A 1 85 ? -5.731 0.724 15.454 1.00 96.19 85 ILE A C 1
ATOM 712 O O . ILE A 1 85 ? -6.600 1.178 16.195 1.00 96.19 85 ILE A O 1
ATOM 716 N N . GLN A 1 86 ? -4.573 1.350 15.233 1.00 95.81 86 GLN A N 1
ATOM 717 C CA . GLN A 1 86 ? -4.256 2.634 15.854 1.00 95.81 86 GLN A CA 1
ATOM 718 C C . GLN A 1 86 ? -5.194 3.736 15.355 1.00 95.81 86 GLN A C 1
ATOM 720 O O . GLN A 1 86 ? -5.787 4.441 16.165 1.00 95.81 86 GLN A O 1
ATOM 725 N N . GLU A 1 87 ? -5.414 3.813 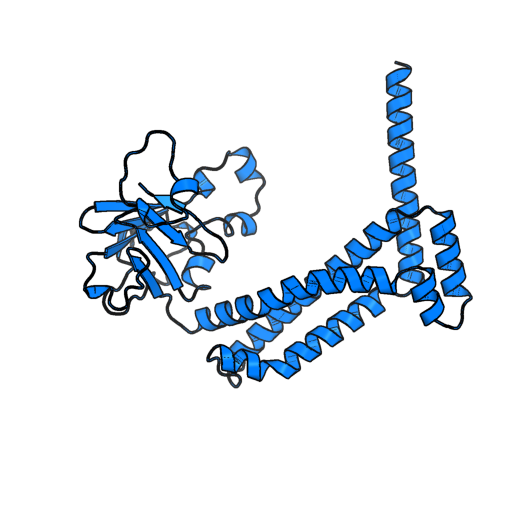14.044 1.00 94.19 87 GLU A N 1
ATOM 726 C CA . GLU A 1 87 ? -6.347 4.764 13.447 1.00 94.19 87 GLU A CA 1
ATOM 727 C C . GLU A 1 87 ? -7.770 4.575 13.989 1.00 94.19 87 GLU A C 1
ATOM 729 O O . GLU A 1 87 ? -8.425 5.546 14.361 1.00 94.19 87 GLU A O 1
ATOM 734 N N . ALA A 1 88 ? -8.246 3.332 14.118 1.00 95.81 88 ALA A N 1
ATOM 735 C CA . ALA A 1 88 ? -9.567 3.062 14.677 1.00 95.81 88 ALA A CA 1
ATOM 736 C C . ALA A 1 88 ? -9.689 3.530 16.135 1.00 95.81 88 ALA A C 1
ATOM 738 O O . ALA A 1 88 ? -10.725 4.084 16.511 1.00 95.81 88 ALA A O 1
ATOM 739 N N . LYS A 1 89 ? -8.642 3.354 16.952 1.00 95.81 89 LYS A N 1
ATOM 740 C CA . LYS A 1 89 ? -8.602 3.877 18.328 1.00 95.81 89 LYS A CA 1
ATOM 741 C C . LYS A 1 89 ? -8.669 5.401 18.344 1.00 95.81 89 LYS A C 1
ATOM 743 O O . LYS A 1 89 ? -9.503 5.961 19.055 1.00 95.81 89 LYS A O 1
ATOM 748 N N . ASP A 1 90 ? -7.851 6.055 17.526 1.00 93.94 90 ASP A N 1
ATOM 749 C CA . ASP A 1 90 ? -7.766 7.516 17.464 1.00 93.94 90 ASP A CA 1
ATOM 750 C C . ASP A 1 90 ? -9.080 8.132 16.962 1.00 93.94 90 ASP A C 1
ATOM 752 O O . ASP A 1 90 ? -9.589 9.090 17.548 1.00 93.94 90 ASP A O 1
ATOM 756 N N . ARG A 1 91 ? -9.699 7.534 15.937 1.00 94.81 91 ARG A N 1
ATOM 757 C CA . ARG A 1 91 ? -11.013 7.945 15.421 1.00 94.81 91 ARG A CA 1
ATOM 758 C C . ARG A 1 91 ? -12.124 7.730 16.438 1.00 94.81 91 ARG A C 1
ATOM 760 O O . ARG A 1 91 ? -12.962 8.611 16.616 1.00 94.81 91 ARG A O 1
ATOM 767 N N . THR A 1 92 ? -12.125 6.594 17.132 1.00 95.56 92 THR A N 1
ATOM 768 C CA . THR A 1 92 ? -13.108 6.321 18.188 1.00 95.56 92 THR A CA 1
ATOM 769 C C . THR A 1 92 ? -12.988 7.361 19.305 1.00 95.56 92 THR A C 1
ATOM 771 O O . THR A 1 92 ? -13.992 7.952 19.705 1.00 95.56 92 THR A O 1
ATOM 774 N N . LEU A 1 93 ? -11.765 7.662 19.755 1.00 95.25 93 LEU A N 1
ATOM 775 C CA . LEU A 1 93 ? -11.511 8.720 20.732 1.00 95.25 93 LEU A CA 1
ATOM 776 C C . LEU A 1 93 ? -11.986 10.086 20.240 1.00 95.25 93 LEU A C 1
ATOM 778 O O . LEU A 1 93 ? -12.645 10.800 20.994 1.00 95.25 93 LEU A O 1
ATOM 782 N N . LEU A 1 94 ? -11.693 10.445 18.991 1.00 92.81 94 LEU A N 1
ATOM 783 C CA . LEU A 1 94 ? -12.133 11.711 18.411 1.00 92.81 94 LEU A CA 1
ATOM 784 C C . LEU A 1 94 ? -13.663 11.828 18.406 1.00 92.81 94 LEU A C 1
ATOM 786 O O . LEU A 1 94 ? -14.201 12.870 18.773 1.00 92.81 94 LEU A O 1
ATOM 790 N N . ILE A 1 95 ? -14.371 10.757 18.037 1.00 94.44 95 ILE A N 1
ATOM 791 C CA . ILE A 1 95 ? -15.838 10.735 18.010 1.00 94.44 95 ILE A CA 1
ATOM 792 C C . ILE A 1 95 ? -16.407 10.953 19.414 1.00 94.44 95 ILE A C 1
ATOM 794 O O . ILE A 1 95 ? -17.266 11.816 19.582 1.00 94.44 95 ILE A O 1
ATOM 798 N N . TYR A 1 96 ? -15.917 10.228 20.424 1.00 94.69 96 TYR A N 1
ATOM 799 C CA . TYR A 1 96 ? -16.414 10.373 21.798 1.00 94.69 96 TYR A CA 1
ATOM 800 C C . TYR A 1 96 ? -15.971 11.677 22.470 1.00 94.69 96 TYR A C 1
ATOM 802 O O . TYR A 1 96 ? -16.717 12.206 23.286 1.00 94.69 96 TYR A O 1
ATOM 810 N N . SER A 1 97 ? -14.829 12.254 22.087 1.00 93.00 97 SER A N 1
ATOM 811 C CA . SER A 1 97 ? -14.396 13.583 22.559 1.00 93.00 97 SER A CA 1
ATOM 812 C C . SER A 1 97 ? -15.358 14.709 22.154 1.00 93.00 97 SER A C 1
ATOM 814 O O . SER A 1 97 ? -15.341 15.779 22.757 1.00 93.00 97 SER A O 1
ATOM 816 N N . ASN A 1 98 ? -16.206 14.486 21.143 1.00 91.06 98 ASN A N 1
ATOM 817 C CA . ASN A 1 98 ? -17.231 15.448 20.723 1.00 91.06 98 ASN A CA 1
ATOM 818 C C . ASN A 1 98 ? -18.541 15.339 21.521 1.00 91.06 98 ASN A C 1
ATOM 820 O O . ASN A 1 98 ? -19.467 16.114 21.281 1.00 91.06 98 ASN A O 1
ATOM 824 N N . TYR A 1 99 ? -18.652 14.374 22.435 1.00 91.69 99 TYR A N 1
ATOM 825 C CA . TYR A 1 99 ? -19.808 14.237 23.316 1.00 91.69 99 TYR A CA 1
ATOM 826 C C . TYR A 1 99 ? -19.622 15.140 24.538 1.00 91.69 99 TYR A C 1
ATOM 828 O O . TYR A 1 99 ? -18.501 15.419 24.960 1.00 91.69 99 TYR A O 1
ATOM 836 N N . ASP A 1 100 ? -20.729 15.603 25.113 1.00 91.62 100 ASP A N 1
ATOM 837 C CA . ASP A 1 100 ? -20.704 16.353 26.364 1.00 91.62 100 ASP A CA 1
ATOM 838 C C . ASP A 1 100 ? -20.347 15.453 27.562 1.00 91.62 100 ASP A C 1
ATOM 840 O O . ASP A 1 100 ? -20.595 14.241 27.557 1.00 91.62 100 ASP A O 1
ATOM 844 N N . MET A 1 101 ? -19.779 16.057 28.612 1.00 91.75 101 MET A N 1
ATOM 845 C CA . MET A 1 101 ? -19.349 15.332 29.813 1.00 91.75 101 MET A CA 1
ATOM 846 C C . MET A 1 101 ? -20.486 14.570 30.499 1.00 91.75 101 MET A C 1
ATOM 848 O O . MET A 1 101 ? -20.266 13.444 30.934 1.00 91.75 101 MET A O 1
ATOM 852 N N . GLU A 1 102 ? -21.700 15.131 30.566 1.00 93.69 102 GLU A N 1
ATOM 853 C CA . GLU A 1 102 ? -22.838 14.476 31.228 1.00 93.69 102 GLU A CA 1
ATOM 854 C C . GLU A 1 102 ? -23.194 13.162 30.522 1.00 93.69 102 GLU A C 1
ATOM 856 O O . GLU A 1 102 ? -23.469 12.138 31.156 1.00 93.69 102 GLU A O 1
ATOM 861 N N . ARG A 1 103 ? -23.154 13.164 29.190 1.00 95.12 103 ARG A N 1
ATOM 862 C CA . ARG A 1 103 ? -23.373 11.969 28.384 1.00 95.12 103 ARG A CA 1
ATOM 863 C C . ARG A 1 103 ? -22.255 10.944 28.553 1.00 95.12 103 ARG A C 1
ATOM 865 O O . ARG A 1 103 ? -22.551 9.756 28.675 1.00 95.12 103 ARG A O 1
ATOM 872 N N . LEU A 1 104 ? -20.999 11.383 28.610 1.00 96.25 104 LEU A N 1
ATOM 873 C CA . LEU A 1 104 ? -19.861 10.497 28.871 1.00 96.25 104 LEU A CA 1
ATOM 874 C C . LEU A 1 104 ? -19.9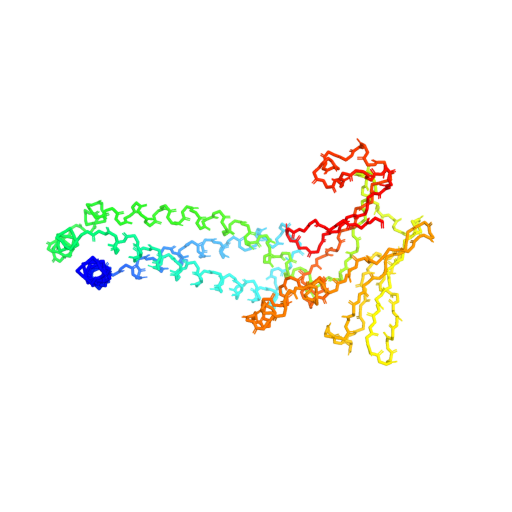22 9.887 30.282 1.00 96.25 104 LEU A C 1
ATOM 876 O O . LEU A 1 104 ? -19.673 8.693 30.437 1.00 96.25 104 LEU A O 1
ATOM 880 N N . ASP A 1 105 ? -20.343 10.648 31.295 1.00 96.12 105 ASP A N 1
ATOM 881 C CA . ASP A 1 105 ? -20.586 10.140 32.651 1.00 96.12 105 ASP A CA 1
ATOM 882 C C . ASP A 1 105 ? -21.695 9.085 32.681 1.00 96.12 105 ASP A C 1
ATOM 884 O O . ASP A 1 105 ? -21.552 8.046 33.331 1.00 96.12 105 ASP A O 1
ATOM 888 N N . LYS A 1 106 ? -22.790 9.304 31.941 1.00 96.50 106 LYS A N 1
ATOM 889 C CA . LYS A 1 106 ? -23.852 8.296 31.787 1.00 96.50 106 LYS A CA 1
ATOM 890 C C . LYS A 1 106 ? -23.306 7.006 31.185 1.00 96.50 106 LYS A C 1
ATOM 892 O O . LYS A 1 106 ? -23.608 5.934 31.702 1.00 96.50 106 LYS A O 1
ATOM 897 N N . PHE A 1 107 ? -22.477 7.098 30.147 1.00 97.25 107 PHE A N 1
ATOM 898 C CA . PHE A 1 107 ? -21.849 5.929 29.531 1.00 97.25 107 PHE A CA 1
ATOM 899 C C . PHE A 1 107 ? -20.927 5.194 30.508 1.00 97.25 107 PHE A C 1
ATOM 901 O O . PHE A 1 107 ? -21.075 3.988 30.694 1.00 97.25 107 PHE A O 1
ATOM 908 N N . ILE A 1 108 ? -20.040 5.914 31.202 1.00 96.94 108 ILE A N 1
ATOM 909 C CA . ILE 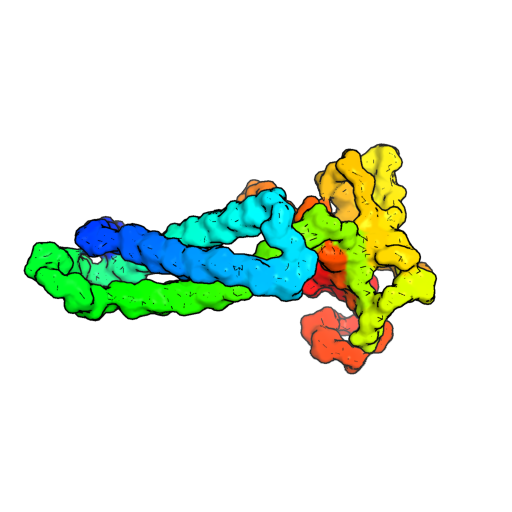A 1 108 ? -19.133 5.342 32.211 1.00 96.94 108 ILE A CA 1
ATOM 910 C C . ILE A 1 108 ? -19.915 4.607 33.303 1.00 96.94 108 ILE A C 1
ATOM 912 O O . ILE A 1 108 ? -19.572 3.478 33.659 1.00 96.94 108 ILE A O 1
ATOM 916 N N . ASN A 1 109 ? -20.974 5.224 33.827 1.00 96.88 109 ASN A N 1
ATOM 917 C CA . ASN A 1 109 ? -21.808 4.612 34.859 1.00 96.88 109 ASN A CA 1
ATOM 918 C C . ASN A 1 109 ? -22.557 3.385 34.336 1.00 96.88 109 ASN A C 1
ATOM 920 O O . ASN A 1 109 ? -22.640 2.380 35.044 1.00 96.88 109 ASN A O 1
ATOM 924 N N . LEU A 1 110 ? -23.051 3.436 33.097 1.00 95.94 110 LEU A N 1
ATOM 925 C CA . LEU A 1 110 ? -23.685 2.294 32.449 1.00 95.94 110 LEU A CA 1
ATOM 926 C C . LEU A 1 110 ? -22.708 1.116 32.337 1.00 95.94 110 LEU A C 1
ATOM 928 O O . LEU A 1 110 ? -23.031 0.034 32.808 1.00 95.94 110 LEU A O 1
ATOM 932 N N . ALA A 1 111 ? -21.489 1.315 31.822 1.00 94.50 111 ALA A N 1
ATOM 933 C CA . ALA A 1 111 ? -20.515 0.221 31.703 1.00 94.50 111 ALA A CA 1
ATOM 934 C C . ALA A 1 111 ? -20.047 -0.352 33.048 1.00 94.50 111 ALA A C 1
ATOM 936 O O . ALA A 1 111 ? -19.671 -1.518 33.113 1.00 94.50 111 ALA A O 1
ATOM 937 N N . LYS A 1 112 ? -20.055 0.447 34.122 1.00 94.81 112 LYS A N 1
ATOM 938 C CA . LYS A 1 112 ? -19.691 -0.025 35.469 1.00 94.81 112 LYS A CA 1
ATOM 93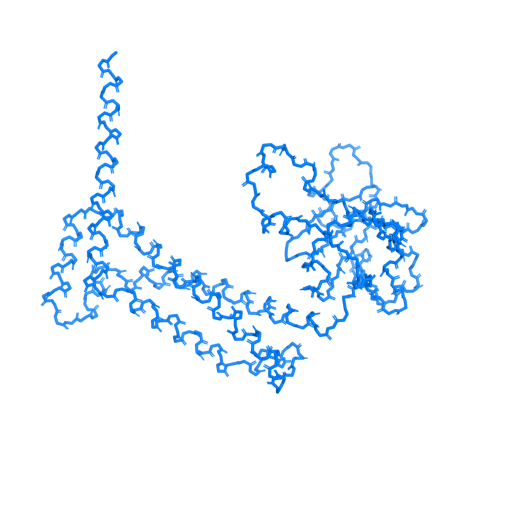9 C C . LYS A 1 112 ? -20.809 -0.820 36.150 1.00 94.81 112 LYS A C 1
ATOM 941 O O . LYS A 1 112 ? -20.514 -1.604 37.048 1.00 94.81 112 LYS A O 1
ATOM 946 N N . SER A 1 113 ? -22.069 -0.580 35.786 1.00 94.56 113 SER A N 1
ATOM 947 C CA . SER A 1 113 ? -23.237 -1.107 36.510 1.00 94.56 113 SER A CA 1
ATOM 948 C C . SER A 1 113 ? -24.045 -2.150 35.741 1.00 94.56 113 SER A C 1
ATOM 950 O O . SER A 1 113 ? -24.697 -2.982 36.370 1.00 94.56 113 SER A O 1
ATOM 952 N N . GLU A 1 114 ? -24.004 -2.132 34.410 1.00 95.31 114 GLU A N 1
ATOM 953 C CA . GLU A 1 114 ? -24.747 -3.060 33.564 1.00 95.31 114 GLU A CA 1
ATOM 954 C C . GLU A 1 114 ? -23.996 -4.390 33.398 1.00 95.31 114 GLU A C 1
ATOM 956 O O . GLU A 1 114 ? -22.810 -4.419 33.069 1.00 95.31 114 GLU A O 1
ATOM 961 N N . LEU A 1 115 ? -24.702 -5.502 33.620 1.00 90.19 115 LEU A N 1
ATOM 962 C CA . LEU A 1 115 ? -24.155 -6.856 33.486 1.00 90.19 115 LEU A CA 1
ATOM 963 C C . LEU A 1 115 ? -24.209 -7.344 32.034 1.00 90.19 115 LEU A C 1
ATOM 965 O O . LEU A 1 115 ? -23.361 -8.138 31.622 1.00 90.19 115 LEU A O 1
ATOM 969 N N . ASP A 1 116 ? -25.196 -6.885 31.259 1.00 93.06 116 ASP A N 1
ATOM 970 C CA . ASP A 1 116 ? -25.279 -7.190 29.832 1.00 93.06 116 ASP A CA 1
ATOM 971 C C . ASP A 1 116 ? -24.384 -6.250 29.018 1.00 93.06 116 ASP A C 1
ATOM 973 O O . ASP A 1 116 ? -24.756 -5.134 28.644 1.00 93.06 116 ASP A O 1
ATOM 977 N N . PHE A 1 117 ? -23.193 -6.741 28.687 1.00 90.50 117 PHE A N 1
ATOM 978 C CA . PHE A 1 117 ? -22.232 -6.000 27.881 1.00 90.50 117 PHE A CA 1
ATOM 979 C C . PHE A 1 117 ? -22.795 -5.563 26.518 1.00 90.50 117 PHE A C 1
ATOM 981 O O . PHE A 1 117 ? -22.478 -4.470 26.052 1.00 90.50 117 PHE A O 1
ATOM 988 N N . ASN A 1 118 ? -23.671 -6.354 25.886 1.00 92.12 118 ASN A N 1
ATOM 989 C CA . ASN A 1 118 ? -24.245 -5.979 24.590 1.00 92.12 118 ASN A CA 1
ATOM 990 C C . ASN A 1 118 ? -25.137 -4.745 24.709 1.00 92.12 118 ASN A C 1
ATOM 992 O O . ASN A 1 118 ? -25.120 -3.882 23.831 1.00 92.12 118 ASN A O 1
ATOM 996 N N . LYS A 1 119 ? -25.872 -4.624 25.817 1.00 93.38 119 LYS A N 1
ATOM 997 C CA . LYS A 1 119 ? -26.680 -3.439 26.098 1.00 93.38 119 LYS A CA 1
ATOM 998 C C . LYS A 1 119 ? -25.810 -2.189 26.233 1.00 93.38 119 LYS A C 1
ATOM 1000 O O . LYS A 1 119 ? -26.138 -1.165 25.637 1.00 93.38 119 LYS A O 1
ATOM 1005 N N . VAL A 1 120 ? -24.659 -2.292 26.907 1.00 95.19 120 VAL A N 1
ATOM 1006 C CA . VAL A 1 120 ? -23.667 -1.202 26.979 1.00 95.19 120 VAL A CA 1
ATOM 1007 C C . VAL A 1 120 ? -23.228 -0.778 25.574 1.00 95.19 120 VAL A C 1
ATOM 1009 O O . VAL A 1 120 ? -23.233 0.411 25.257 1.00 95.19 120 VAL A O 1
ATOM 1012 N N . LEU A 1 121 ? -22.893 -1.730 24.698 1.00 93.44 121 LEU A N 1
ATOM 1013 C CA . LEU A 1 121 ? -22.451 -1.428 23.331 1.00 93.44 121 LEU A CA 1
ATOM 1014 C C . LEU A 1 121 ? -23.523 -0.723 22.488 1.00 93.44 121 LEU A C 1
ATOM 1016 O O . LEU A 1 121 ? -23.187 0.150 21.683 1.00 93.44 121 LEU A O 1
ATOM 1020 N N . VAL A 1 122 ? -24.793 -1.095 22.663 1.00 92.44 122 VAL A N 1
ATOM 1021 C CA . VAL A 1 122 ? -25.928 -0.516 21.930 1.00 92.44 122 VAL A CA 1
ATOM 1022 C C . VAL A 1 122 ? -26.256 0.883 22.445 1.00 92.44 122 VAL A C 1
ATOM 1024 O O . VAL A 1 122 ? -26.298 1.826 21.659 1.00 92.44 122 VAL A O 1
ATOM 1027 N N . GLU A 1 123 ? -26.440 1.053 23.755 1.00 93.56 123 GLU A N 1
ATOM 1028 C CA . GLU A 1 123 ? -26.858 2.339 24.334 1.00 93.56 123 GLU A CA 1
ATOM 1029 C C . GLU A 1 123 ? -25.788 3.432 24.202 1.00 93.56 123 GLU A C 1
ATOM 1031 O O . GLU A 1 123 ? -26.103 4.620 24.108 1.00 93.56 123 GLU A O 1
ATOM 1036 N N . THR A 1 124 ? -24.515 3.038 24.131 1.00 94.75 124 THR A N 1
ATOM 1037 C CA . THR A 1 124 ? -23.396 3.966 23.908 1.00 94.75 124 THR A CA 1
ATOM 1038 C C . THR A 1 124 ? -23.046 4.166 22.434 1.00 94.75 124 THR A C 1
ATOM 1040 O O . THR A 1 124 ? -22.124 4.923 22.123 1.00 94.75 124 THR A O 1
ATOM 1043 N N . ASN A 1 125 ? -23.771 3.510 21.517 1.00 95.31 125 ASN A N 1
ATOM 1044 C CA . ASN A 1 125 ? -23.495 3.446 20.077 1.00 95.31 125 ASN A CA 1
ATOM 1045 C C . ASN A 1 125 ? -22.093 2.930 19.708 1.00 95.31 125 ASN A C 1
ATOM 1047 O O . ASN A 1 125 ? -21.675 3.084 18.559 1.00 95.31 125 ASN A O 1
ATOM 1051 N N . PHE A 1 126 ? -21.365 2.309 20.640 1.00 96.12 126 PHE A N 1
ATOM 1052 C CA . PHE A 1 126 ? -19.988 1.885 20.400 1.00 96.12 126 PHE A CA 1
ATOM 1053 C C . PHE A 1 126 ? -19.894 0.877 19.257 1.00 96.12 126 PHE A C 1
ATOM 1055 O O . PHE A 1 126 ? -19.064 1.042 18.366 1.00 96.12 126 PHE A O 1
ATOM 1062 N N . ALA A 1 127 ? -20.777 -0.129 19.243 1.00 93.00 127 ALA A N 1
ATOM 1063 C CA . ALA A 1 127 ? -20.785 -1.144 18.188 1.00 93.00 127 ALA A CA 1
ATOM 1064 C C . ALA A 1 127 ? -20.991 -0.519 16.802 1.00 93.00 127 ALA A C 1
ATOM 1066 O O . ALA A 1 127 ? -20.233 -0.812 15.885 1.00 93.00 127 ALA A O 1
ATOM 1067 N N . LYS A 1 128 ? -21.956 0.401 16.683 1.00 94.88 128 LYS A N 1
ATOM 1068 C CA . LYS A 1 128 ? -22.263 1.093 15.428 1.00 94.88 128 LYS A CA 1
ATOM 1069 C C . LYS A 1 128 ? -21.101 1.967 14.951 1.00 94.88 128 LYS A C 1
ATOM 1071 O O . LYS A 1 128 ? -20.762 1.939 13.777 1.00 94.88 128 LYS A O 1
ATOM 1076 N N . ILE A 1 129 ? -20.491 2.742 15.851 1.00 95.31 129 ILE A N 1
ATOM 1077 C CA . ILE A 1 129 ? -19.336 3.592 15.517 1.00 95.31 129 ILE A CA 1
ATOM 1078 C C . ILE A 1 129 ? -18.171 2.734 15.021 1.00 95.31 129 ILE A C 1
ATOM 1080 O O . ILE A 1 129 ? -17.561 3.050 14.001 1.00 95.31 129 ILE A O 1
ATOM 1084 N N . LEU A 1 130 ? -17.876 1.646 15.734 1.00 94.62 130 LEU A N 1
ATOM 1085 C CA . LEU A 1 130 ? -16.795 0.744 15.368 1.00 94.62 130 LEU A CA 1
ATOM 1086 C C . LEU A 1 130 ? -17.074 0.058 14.022 1.00 94.62 130 LEU A C 1
ATOM 1088 O O . LEU A 1 130 ? -16.174 0.005 13.190 1.00 94.62 130 LEU A O 1
ATOM 1092 N N . GLU A 1 131 ? -18.305 -0.403 13.786 1.00 93.56 131 GLU A N 1
ATOM 1093 C CA . GLU A 1 131 ? -18.738 -0.992 12.513 1.00 93.56 131 GLU A CA 1
ATOM 1094 C C . GLU A 1 131 ? -18.529 -0.028 11.341 1.00 93.56 131 GLU A C 1
ATOM 1096 O O . GLU A 1 131 ? -17.877 -0.407 10.376 1.00 93.56 131 GLU A O 1
ATOM 1101 N N . THR A 1 132 ? -18.939 1.239 11.463 1.00 95.00 132 THR A N 1
ATOM 1102 C CA . THR A 1 132 ? -18.699 2.249 10.417 1.00 95.00 132 THR A CA 1
ATOM 1103 C C . THR A 1 132 ? -17.207 2.451 10.129 1.00 95.00 132 THR A C 1
ATOM 1105 O O . THR A 1 132 ? -16.799 2.471 8.972 1.00 95.00 132 THR A O 1
ATOM 1108 N N . ILE A 1 133 ? -16.362 2.552 11.163 1.00 94.56 133 ILE A N 1
ATOM 1109 C CA . ILE A 1 133 ? -14.904 2.685 10.974 1.00 94.56 133 ILE A CA 1
ATOM 1110 C C . ILE A 1 133 ? -14.335 1.453 10.254 1.00 94.56 133 ILE A C 1
ATOM 1112 O O . ILE A 1 133 ? -13.472 1.572 9.387 1.00 94.56 133 ILE A O 1
ATOM 1116 N N . ILE A 1 134 ? -14.802 0.260 10.624 1.00 92.12 134 ILE A N 1
ATOM 1117 C CA . ILE A 1 134 ? -14.357 -1.000 10.024 1.00 92.12 134 ILE A CA 1
ATOM 1118 C C . ILE A 1 134 ? -14.793 -1.105 8.568 1.00 92.12 134 ILE A C 1
ATOM 1120 O O . ILE A 1 134 ? -13.990 -1.547 7.752 1.00 92.12 134 ILE A O 1
ATOM 1124 N N . GLU A 1 135 ? -16.033 -0.741 8.243 1.00 92.19 135 GLU A N 1
ATOM 1125 C CA . GLU A 1 135 ? -16.545 -0.750 6.872 1.00 92.19 135 GLU A CA 1
ATOM 1126 C C . GLU A 1 135 ? -15.652 0.104 5.970 1.00 92.19 135 GLU A C 1
ATOM 1128 O O . GLU A 1 135 ? -15.147 -0.397 4.966 1.00 92.19 135 GLU A O 1
ATOM 1133 N N . GLU A 1 136 ? -15.326 1.325 6.394 1.00 90.56 136 GLU A N 1
ATOM 1134 C CA . GLU A 1 136 ? -14.397 2.196 5.668 1.00 90.56 136 GLU A CA 1
ATOM 1135 C C . GLU A 1 136 ? -12.994 1.578 5.544 1.00 90.56 136 GLU A C 1
ATOM 1137 O O . GLU A 1 136 ? -12.408 1.544 4.463 1.00 90.56 136 GLU A O 1
ATOM 1142 N N . HIS A 1 137 ? -12.441 1.032 6.632 1.00 92.62 137 HIS A N 1
ATOM 1143 C CA . HIS A 1 137 ? -11.132 0.374 6.580 1.00 92.62 137 HIS A CA 1
ATOM 1144 C C . HIS A 1 137 ? -11.133 -0.880 5.700 1.00 92.62 137 HIS A C 1
ATOM 1146 O O . HIS A 1 137 ? -10.105 -1.226 5.117 1.00 92.62 137 HIS A O 1
ATOM 1152 N N . SER A 1 138 ? -12.267 -1.571 5.585 1.00 87.62 138 SER A N 1
ATOM 1153 C CA . SER A 1 138 ? -12.382 -2.776 4.772 1.00 87.62 138 SER A CA 1
ATOM 1154 C C . SER A 1 138 ? -12.161 -2.479 3.289 1.00 87.62 138 SER A C 1
ATOM 1156 O O . SER A 1 138 ? -11.494 -3.270 2.621 1.00 87.62 138 SER A O 1
ATOM 1158 N N . GLU A 1 139 ? -12.604 -1.314 2.806 1.00 87.50 139 GLU A N 1
ATOM 1159 C CA . GLU A 1 139 ? -12.360 -0.853 1.437 1.00 87.50 139 GLU A CA 1
ATOM 1160 C C . GLU A 1 139 ? -10.858 -0.672 1.181 1.00 87.50 139 GLU A C 1
ATOM 1162 O O . GLU A 1 139 ? -10.318 -1.206 0.208 1.00 87.50 139 GLU A O 1
ATOM 1167 N N . TYR A 1 140 ? -10.140 -0.016 2.101 1.00 85.12 140 TYR A N 1
ATOM 1168 C CA . TYR A 1 140 ? -8.685 0.146 1.994 1.00 85.12 140 TYR A CA 1
ATOM 1169 C C . TYR A 1 140 ? -7.944 -1.195 2.060 1.00 85.12 140 TYR A C 1
ATOM 1171 O O . TYR A 1 140 ? -7.056 -1.454 1.247 1.00 85.12 140 TYR A O 1
ATOM 1179 N N . ILE A 1 141 ? -8.343 -2.093 2.965 1.00 85.94 141 ILE A N 1
ATOM 1180 C CA . ILE A 1 141 ? -7.729 -3.422 3.111 1.00 85.94 141 ILE A CA 1
ATOM 1181 C C . ILE A 1 141 ? -7.885 -4.254 1.827 1.00 85.94 141 ILE A C 1
ATOM 1183 O O . ILE A 1 141 ? -6.946 -4.950 1.428 1.00 85.94 141 ILE A O 1
ATOM 1187 N N . VAL A 1 142 ? -9.041 -4.171 1.161 1.00 84.62 142 VAL A N 1
ATOM 1188 C CA . VAL A 1 142 ? -9.287 -4.849 -0.123 1.00 84.62 142 VAL A CA 1
ATOM 1189 C C . VAL A 1 142 ? -8.332 -4.354 -1.211 1.00 84.62 142 VAL A C 1
ATOM 1191 O O . VAL A 1 142 ? -7.901 -5.151 -2.042 1.00 84.62 142 VAL A O 1
ATOM 1194 N N . HIS A 1 143 ? -7.944 -3.078 -1.195 1.00 81.88 143 HIS A N 1
ATOM 1195 C CA . HIS A 1 143 ? -6.965 -2.524 -2.135 1.00 81.88 143 HIS A CA 1
ATOM 1196 C C . HIS A 1 143 ? -5.507 -2.808 -1.743 1.00 81.88 143 HIS A C 1
ATOM 1198 O O . HIS A 1 143 ? -4.661 -3.033 -2.617 1.00 81.88 143 HIS A O 1
ATOM 1204 N N . ASP A 1 144 ? -5.214 -2.855 -0.444 1.00 84.62 144 ASP A N 1
ATOM 1205 C CA . ASP A 1 144 ? -3.878 -3.114 0.087 1.00 84.62 144 ASP A CA 1
ATOM 1206 C C . ASP A 1 144 ? -3.365 -4.510 -0.261 1.00 84.62 144 ASP A C 1
ATOM 1208 O O . ASP A 1 144 ? -2.193 -4.659 -0.604 1.00 84.62 144 ASP A O 1
ATOM 1212 N N . ILE A 1 145 ? -4.211 -5.544 -0.189 1.00 87.00 145 ILE A N 1
ATOM 1213 C CA . ILE A 1 145 ? -3.780 -6.927 -0.447 1.00 87.00 145 ILE A CA 1
ATOM 1214 C C . ILE A 1 145 ? -3.211 -7.071 -1.874 1.00 87.00 145 ILE A C 1
ATOM 1216 O O . ILE A 1 145 ? -2.040 -7.445 -1.994 1.00 87.00 145 ILE A O 1
ATOM 1220 N N . PRO A 1 146 ? -3.940 -6.712 -2.952 1.00 85.44 146 PRO A N 1
ATOM 1221 C CA . PRO A 1 146 ? -3.397 -6.642 -4.307 1.00 85.44 146 PRO A CA 1
ATOM 1222 C C . PRO A 1 146 ? -2.089 -5.863 -4.414 1.00 85.44 146 PRO A C 1
ATOM 1224 O O . PRO A 1 146 ? -1.177 -6.271 -5.136 1.00 85.44 146 PRO A O 1
ATOM 1227 N N . PHE A 1 147 ? -1.992 -4.729 -3.719 1.00 83.44 147 PHE A N 1
ATOM 1228 C CA . PHE A 1 147 ? -0.809 -3.880 -3.758 1.00 83.44 147 PHE A CA 1
ATOM 1229 C C . PHE A 1 147 ? 0.407 -4.562 -3.118 1.00 83.44 147 PHE A C 1
ATOM 1231 O O . PHE A 1 147 ? 1.471 -4.621 -3.736 1.00 83.44 147 PHE A O 1
ATOM 1238 N N . ILE A 1 148 ? 0.243 -5.139 -1.924 1.00 88.00 148 ILE A N 1
ATOM 1239 C CA . ILE A 1 148 ? 1.285 -5.887 -1.210 1.00 88.00 148 ILE A CA 1
ATOM 1240 C C . ILE A 1 148 ? 1.788 -7.043 -2.078 1.00 88.00 148 ILE A C 1
ATOM 1242 O O . ILE A 1 148 ? 2.994 -7.218 -2.241 1.00 88.00 148 ILE A O 1
ATOM 1246 N N . VAL A 1 149 ? 0.875 -7.818 -2.659 1.00 88.94 149 VAL A N 1
ATOM 1247 C CA . VAL A 1 149 ? 1.211 -9.029 -3.418 1.00 88.94 149 VAL A CA 1
ATOM 1248 C C . VAL A 1 149 ? 1.937 -8.674 -4.718 1.00 88.94 149 VAL A C 1
ATOM 1250 O O . VAL A 1 149 ? 2.963 -9.275 -5.033 1.00 88.94 149 VAL A O 1
ATOM 1253 N N . ARG A 1 150 ? 1.497 -7.626 -5.431 1.00 85.50 150 ARG A N 1
ATOM 1254 C CA . ARG A 1 150 ? 2.222 -7.094 -6.602 1.00 85.50 150 ARG A CA 1
ATOM 1255 C C . ARG A 1 150 ? 3.615 -6.599 -6.242 1.00 85.50 150 ARG A C 1
ATOM 1257 O O . ARG A 1 150 ? 4.548 -6.849 -6.998 1.00 85.50 150 ARG A O 1
ATOM 1264 N N . LYS A 1 151 ? 3.758 -5.922 -5.099 1.00 84.31 151 LYS A N 1
ATOM 1265 C CA . LYS A 1 151 ? 5.053 -5.442 -4.611 1.00 84.31 151 LYS A CA 1
ATOM 1266 C C . LYS A 1 151 ? 6.002 -6.602 -4.324 1.00 84.31 151 LYS A C 1
ATOM 1268 O O . LYS A 1 151 ? 7.162 -6.540 -4.699 1.00 84.31 151 LYS A O 1
ATOM 1273 N N . ILE A 1 152 ? 5.506 -7.672 -3.707 1.00 87.19 152 ILE A N 1
ATOM 1274 C CA . ILE A 1 152 ? 6.296 -8.882 -3.455 1.00 87.19 152 ILE A CA 1
ATOM 1275 C C . ILE A 1 152 ? 6.683 -9.563 -4.771 1.00 87.19 152 ILE A C 1
ATOM 1277 O O . ILE A 1 152 ? 7.851 -9.892 -4.951 1.00 87.19 152 ILE A O 1
ATOM 1281 N N . LYS A 1 153 ? 5.747 -9.703 -5.719 1.00 86.44 153 LYS A N 1
ATOM 1282 C CA . LYS A 1 153 ? 6.038 -10.243 -7.059 1.00 86.44 153 LYS A CA 1
ATOM 1283 C C . LYS A 1 153 ? 7.104 -9.421 -7.790 1.00 86.44 153 LYS A C 1
ATOM 1285 O O . LYS A 1 153 ? 7.938 -9.987 -8.485 1.00 86.44 153 LYS A O 1
ATOM 1290 N N . ALA A 1 154 ? 7.108 -8.099 -7.615 1.00 85.00 154 ALA A N 1
ATOM 1291 C CA . ALA A 1 154 ? 8.119 -7.226 -8.206 1.00 85.00 154 ALA A CA 1
ATOM 1292 C C . ALA A 1 154 ? 9.536 -7.503 -7.676 1.00 85.00 154 ALA A C 1
ATOM 1294 O O . ALA A 1 154 ? 10.495 -7.358 -8.420 1.00 85.00 154 ALA A O 1
ATOM 1295 N N . LEU A 1 155 ? 9.684 -7.982 -6.436 1.00 82.69 155 LEU A N 1
ATOM 1296 C CA . LEU A 1 155 ? 11.000 -8.329 -5.883 1.00 82.69 155 LEU A CA 1
ATOM 1297 C C . LEU A 1 155 ? 11.624 -9.564 -6.551 1.00 82.69 155 LEU A C 1
ATOM 1299 O O . LEU A 1 155 ? 12.842 -9.729 -6.509 1.00 82.69 155 LEU A O 1
ATOM 1303 N N . SER A 1 156 ? 10.807 -10.442 -7.141 1.00 79.12 156 SER A N 1
ATOM 1304 C CA . SER A 1 156 ? 11.259 -11.679 -7.788 1.00 79.12 156 SER A CA 1
ATOM 1305 C C . SER A 1 156 ? 11.273 -11.605 -9.317 1.00 79.12 156 SER A C 1
ATOM 1307 O O . SER A 1 156 ? 11.679 -12.568 -9.970 1.00 79.12 156 SER A O 1
ATOM 1309 N N . GLN A 1 157 ? 10.863 -10.478 -9.907 1.00 84.81 157 GLN A N 1
ATOM 1310 C CA . GLN A 1 157 ? 10.781 -10.301 -11.355 1.00 84.81 157 GLN A CA 1
ATOM 1311 C C . GLN A 1 157 ? 11.496 -9.023 -11.803 1.00 84.81 157 GLN A C 1
ATOM 1313 O O . GLN A 1 157 ? 11.453 -8.017 -11.103 1.00 84.81 157 GLN A O 1
ATOM 1318 N N . PRO A 1 158 ? 12.143 -9.021 -12.981 1.00 89.06 158 PRO A N 1
ATOM 1319 C CA . PRO A 1 158 ? 12.694 -7.789 -13.522 1.00 89.06 158 PRO A CA 1
ATOM 1320 C C . PRO A 1 158 ? 11.562 -6.810 -13.854 1.00 89.06 158 PRO A C 1
ATOM 1322 O O . PRO A 1 158 ? 10.540 -7.214 -14.419 1.00 89.06 158 PRO A O 1
ATOM 1325 N N . LEU A 1 159 ? 11.777 -5.526 -13.564 1.00 91.00 159 LEU A N 1
ATOM 1326 C CA . LEU A 1 159 ? 10.897 -4.448 -14.004 1.00 91.00 159 LEU A CA 1
ATOM 1327 C C . LEU A 1 159 ? 10.784 -4.464 -15.533 1.00 91.00 159 LEU A C 1
ATOM 1329 O O . LEU A 1 159 ? 11.792 -4.522 -16.240 1.00 91.00 159 LEU A O 1
ATOM 1333 N N . ARG A 1 160 ? 9.560 -4.385 -16.057 1.00 92.31 160 ARG A N 1
ATOM 1334 C CA . ARG A 1 160 ? 9.306 -4.346 -17.502 1.00 92.31 160 ARG A CA 1
ATOM 1335 C C . ARG A 1 160 ? 8.631 -3.058 -17.933 1.00 92.31 160 ARG A C 1
ATOM 1337 O O . ARG A 1 160 ? 7.910 -2.422 -17.177 1.00 92.31 160 ARG A O 1
ATOM 1344 N N . LEU A 1 161 ? 8.811 -2.703 -19.191 1.00 92.25 161 LEU A N 1
ATOM 1345 C CA . LEU A 1 161 ? 8.028 -1.681 -19.850 1.00 92.25 161 LEU A CA 1
ATOM 1346 C C . LEU A 1 161 ? 6.745 -2.301 -20.415 1.00 92.25 161 LEU A C 1
ATOM 1348 O O . LEU A 1 161 ? 6.790 -3.265 -21.178 1.00 92.25 161 LEU A O 1
ATOM 1352 N N . ARG A 1 162 ? 5.604 -1.710 -20.074 1.00 92.38 162 ARG A N 1
ATOM 1353 C CA . ARG A 1 162 ? 4.350 -1.840 -20.806 1.00 92.38 162 ARG A CA 1
ATOM 1354 C C . ARG A 1 162 ? 4.173 -0.587 -21.653 1.00 92.38 162 ARG A C 1
ATOM 1356 O O . ARG A 1 162 ? 4.084 0.515 -21.122 1.00 92.38 162 ARG A O 1
ATOM 1363 N N . LEU A 1 163 ? 4.122 -0.770 -22.963 1.00 90.62 163 LEU A N 1
ATOM 1364 C CA . LEU A 1 163 ? 3.928 0.314 -23.913 1.00 90.62 163 LEU A CA 1
ATOM 1365 C C . LEU A 1 163 ? 2.515 0.232 -24.489 1.00 90.62 163 LEU A C 1
ATOM 1367 O O . LEU A 1 163 ? 2.104 -0.828 -24.955 1.00 90.62 163 LEU A O 1
ATOM 1371 N N . ILE A 1 164 ? 1.787 1.341 -24.452 1.00 88.25 164 ILE A N 1
ATOM 1372 C CA . ILE A 1 164 ? 0.465 1.489 -25.060 1.00 88.25 164 ILE A CA 1
ATOM 1373 C C . ILE A 1 164 ? 0.581 2.583 -26.117 1.00 88.25 164 ILE A C 1
ATOM 1375 O O . ILE A 1 164 ? 1.056 3.668 -25.798 1.00 88.25 164 ILE A O 1
ATOM 1379 N N . ILE A 1 165 ? 0.178 2.311 -27.356 1.00 86.19 165 ILE A N 1
ATOM 1380 C CA . ILE A 1 165 ? 0.157 3.306 -28.432 1.00 86.19 165 ILE A CA 1
ATOM 1381 C C . ILE A 1 165 ? -1.256 3.371 -29.006 1.00 86.19 165 ILE A C 1
ATOM 1383 O O . ILE A 1 165 ? -1.774 2.336 -29.405 1.00 86.19 165 ILE A O 1
ATOM 1387 N N . ASP A 1 166 ? -1.881 4.550 -29.018 1.00 81.75 166 ASP A N 1
ATOM 1388 C CA . ASP A 1 166 ? -3.238 4.773 -29.548 1.00 81.75 166 ASP A CA 1
ATOM 1389 C C . ASP A 1 166 ? -4.277 3.780 -28.975 1.00 81.75 166 ASP A C 1
ATOM 1391 O O . ASP A 1 166 ? -5.116 3.227 -29.680 1.00 81.75 166 ASP A O 1
ATOM 1395 N N . ASN A 1 167 ? -4.212 3.552 -27.656 1.00 77.69 167 ASN A N 1
ATOM 1396 C CA . ASN A 1 167 ? -4.975 2.553 -26.884 1.00 77.69 167 ASN A CA 1
ATOM 1397 C C . ASN A 1 167 ? -4.611 1.070 -27.106 1.00 77.69 167 ASN A C 1
ATOM 1399 O O . ASN A 1 167 ? -5.103 0.225 -26.354 1.00 77.69 167 ASN A O 1
ATOM 1403 N N . ASP A 1 168 ? -3.698 0.742 -28.019 1.00 83.50 168 ASP A N 1
ATOM 1404 C CA . ASP A 1 168 ? -3.246 -0.631 -28.249 1.00 83.50 168 ASP A CA 1
ATOM 1405 C C . ASP A 1 168 ? -2.018 -0.984 -27.406 1.00 83.50 168 ASP A C 1
ATOM 1407 O O . ASP A 1 168 ? -1.011 -0.276 -27.381 1.00 83.50 168 ASP A O 1
ATOM 1411 N N . THR A 1 169 ? -2.067 -2.128 -26.716 1.00 88.19 169 THR A N 1
ATOM 1412 C CA . THR A 1 169 ? -0.907 -2.627 -25.961 1.00 88.19 169 THR A CA 1
ATOM 1413 C C . THR A 1 169 ? 0.120 -3.236 -26.910 1.00 88.19 169 THR A C 1
ATOM 1415 O O . THR A 1 169 ? -0.135 -4.241 -27.577 1.00 88.19 169 THR A O 1
ATOM 1418 N N . ILE A 1 170 ? 1.323 -2.669 -26.925 1.00 90.38 170 ILE A N 1
ATOM 1419 C CA . ILE A 1 170 ? 2.420 -3.120 -27.774 1.00 90.38 170 ILE A CA 1
ATOM 1420 C C . ILE A 1 170 ? 3.155 -4.278 -27.105 1.00 90.38 170 ILE A C 1
ATOM 1422 O O . ILE A 1 170 ? 3.891 -4.110 -26.135 1.00 90.38 170 ILE A O 1
ATOM 1426 N N . VAL A 1 171 ? 2.983 -5.473 -27.669 1.00 83.94 171 VAL A N 1
ATOM 1427 C CA . VAL A 1 171 ? 3.606 -6.705 -27.156 1.00 83.94 171 VAL A CA 1
ATOM 1428 C C . VAL A 1 171 ? 5.088 -6.805 -27.535 1.00 83.94 171 VAL A C 1
ATOM 1430 O O . VAL A 1 171 ? 5.885 -7.355 -26.781 1.00 83.94 171 VAL A O 1
ATOM 1433 N N . ASN A 1 172 ? 5.478 -6.284 -28.705 1.00 86.12 172 ASN A N 1
ATOM 1434 C CA . ASN A 1 172 ? 6.845 -6.389 -29.214 1.00 86.12 172 ASN A CA 1
ATOM 1435 C C . ASN A 1 172 ? 7.500 -5.010 -29.384 1.00 86.12 172 ASN A C 1
ATOM 1437 O O . ASN A 1 172 ? 7.500 -4.440 -30.476 1.00 86.12 172 ASN A O 1
ATOM 1441 N N . ILE A 1 173 ? 8.111 -4.523 -28.303 1.00 88.75 173 ILE A N 1
ATOM 1442 C CA . ILE A 1 173 ? 8.783 -3.215 -28.239 1.00 88.75 173 ILE A CA 1
ATOM 1443 C C . ILE A 1 173 ? 10.001 -3.138 -29.177 1.00 88.75 173 ILE A C 1
ATOM 1445 O O . ILE A 1 173 ? 10.363 -2.057 -29.634 1.00 88.75 173 ILE A O 1
ATOM 1449 N N . SER A 1 174 ? 10.608 -4.270 -29.557 1.00 88.69 174 SER A N 1
ATOM 1450 C CA . SER A 1 174 ? 11.749 -4.277 -30.491 1.00 88.69 174 SER A CA 1
ATOM 1451 C C . SER A 1 174 ? 11.412 -3.715 -31.873 1.00 88.69 174 SER A C 1
ATOM 1453 O O . SER A 1 174 ? 12.302 -3.233 -32.568 1.00 88.69 174 SER A O 1
ATOM 1455 N N . LYS A 1 175 ? 10.129 -3.723 -32.252 1.00 87.44 175 LYS A N 1
ATOM 1456 C CA . LYS A 1 175 ? 9.641 -3.147 -33.512 1.00 87.44 175 LYS A CA 1
ATOM 1457 C C . LYS A 1 175 ? 9.322 -1.658 -33.419 1.00 87.44 175 LYS A C 1
ATOM 1459 O O . LYS A 1 175 ? 9.132 -1.025 -34.451 1.00 87.44 175 LYS A O 1
ATOM 1464 N N . THR A 1 176 ? 9.268 -1.105 -32.214 1.00 88.50 176 THR A N 1
ATOM 1465 C CA . THR A 1 176 ? 9.016 0.315 -31.984 1.00 88.50 176 THR A CA 1
ATOM 1466 C C . THR A 1 176 ? 10.343 1.044 -31.877 1.00 88.50 176 THR A C 1
ATOM 1468 O O . THR A 1 176 ? 11.245 0.566 -31.187 1.00 88.50 176 THR A O 1
ATOM 1471 N N . ASP A 1 177 ? 10.475 2.198 -32.528 1.00 90.00 177 ASP A N 1
ATOM 1472 C CA . ASP A 1 177 ? 11.611 3.098 -32.327 1.00 90.00 177 ASP A CA 1
ATOM 1473 C C . ASP A 1 177 ? 11.470 3.822 -30.983 1.00 90.00 177 ASP A C 1
ATOM 1475 O O . ASP A 1 177 ? 11.065 4.976 -30.930 1.00 90.00 177 ASP A O 1
ATOM 1479 N N . LEU A 1 178 ? 11.708 3.094 -29.889 1.00 91.31 178 LEU A N 1
ATOM 1480 C CA . LEU A 1 178 ? 11.618 3.584 -28.519 1.00 91.31 178 LEU A CA 1
ATOM 1481 C C . LEU A 1 178 ? 12.906 3.261 -27.761 1.00 91.31 178 LEU A C 1
ATOM 1483 O O . LEU A 1 178 ? 13.297 2.096 -27.672 1.00 91.31 178 LEU A O 1
ATOM 1487 N N . ASN A 1 179 ? 13.521 4.272 -27.149 1.00 93.31 179 ASN A N 1
ATOM 1488 C CA . ASN A 1 179 ? 14.668 4.113 -26.256 1.00 93.31 179 ASN A CA 1
ATOM 1489 C C . ASN A 1 179 ? 14.448 4.882 -24.949 1.00 93.31 179 ASN A C 1
ATOM 1491 O O . ASN A 1 179 ? 13.866 5.964 -24.956 1.00 93.31 179 ASN A O 1
ATOM 1495 N N . LEU A 1 180 ? 14.959 4.336 -23.842 1.00 93.69 180 LEU A N 1
ATOM 1496 C CA . LEU A 1 180 ? 15.022 5.015 -22.546 1.00 93.69 180 LEU A CA 1
ATOM 1497 C C . LEU A 1 180 ? 16.483 5.126 -22.112 1.00 93.69 180 LEU A C 1
ATOM 1499 O O . LEU A 1 180 ? 17.179 4.108 -22.035 1.00 93.69 180 LEU A O 1
ATOM 1503 N N . VAL A 1 181 ? 16.931 6.345 -21.818 1.00 94.50 181 VAL A N 1
ATOM 1504 C CA . VAL A 1 181 ? 18.286 6.640 -21.341 1.00 94.50 181 VAL A CA 1
ATOM 1505 C C . VAL A 1 181 ? 18.205 7.332 -19.987 1.00 94.50 181 VAL A C 1
ATOM 1507 O O . VAL A 1 181 ? 17.616 8.399 -19.875 1.00 94.50 181 VAL A O 1
ATOM 1510 N N . LEU A 1 182 ? 18.802 6.735 -18.962 1.00 93.06 182 LEU A N 1
ATOM 1511 C CA . LEU A 1 182 ? 18.964 7.340 -17.646 1.00 93.06 182 LEU A CA 1
ATOM 1512 C C . LEU A 1 182 ? 20.205 8.231 -17.641 1.00 93.06 182 LEU A C 1
ATOM 1514 O O . LEU A 1 182 ? 21.304 7.766 -17.951 1.00 93.06 182 LEU A O 1
ATOM 1518 N N . VAL A 1 183 ? 20.027 9.491 -17.265 1.00 91.81 183 VAL A N 1
ATOM 1519 C CA . VAL A 1 183 ? 21.103 10.457 -17.047 1.00 91.81 183 VAL A CA 1
ATOM 1520 C C . VAL A 1 183 ? 21.396 10.545 -15.555 1.00 91.81 183 VAL A C 1
ATOM 1522 O O . VAL A 1 183 ? 20.480 10.578 -14.728 1.00 91.81 183 VAL A O 1
ATOM 1525 N N . THR A 1 184 ? 22.681 10.537 -15.204 1.00 91.38 184 THR A N 1
ATOM 1526 C CA . THR A 1 184 ? 23.130 10.509 -13.810 1.00 91.38 184 THR A CA 1
ATOM 1527 C C . THR A 1 184 ? 24.284 11.479 -13.571 1.00 91.38 184 THR A C 1
ATOM 1529 O O . THR A 1 184 ? 25.066 11.793 -14.473 1.00 91.38 184 THR A O 1
ATOM 1532 N N . THR A 1 185 ? 24.455 11.876 -12.312 1.00 89.75 185 THR A N 1
ATOM 1533 C CA . THR A 1 185 ? 25.653 12.587 -11.833 1.00 89.75 185 THR A CA 1
ATOM 1534 C C . THR A 1 185 ? 26.849 11.656 -11.601 1.00 89.75 185 THR A C 1
ATOM 1536 O O . THR A 1 185 ? 27.971 12.121 -11.377 1.00 89.75 185 THR A O 1
ATOM 1539 N N . ASN A 1 186 ? 26.645 10.336 -11.660 1.00 92.56 186 ASN A N 1
ATOM 1540 C CA . ASN A 1 186 ? 27.676 9.348 -11.385 1.00 92.56 186 ASN A CA 1
ATOM 1541 C C . ASN A 1 186 ? 28.743 9.351 -12.494 1.00 92.56 186 ASN A C 1
ATOM 1543 O O . ASN A 1 186 ? 28.458 9.182 -13.681 1.00 92.56 186 ASN A O 1
ATOM 1547 N N . GLN A 1 187 ? 30.014 9.497 -12.108 1.00 87.88 187 GLN A N 1
ATOM 1548 C CA . GLN A 1 187 ? 31.121 9.623 -13.062 1.00 87.88 187 GLN A CA 1
ATOM 1549 C C . GLN A 1 187 ? 31.319 8.386 -13.950 1.00 87.88 187 GLN A C 1
ATOM 1551 O O . GLN A 1 187 ? 31.736 8.532 -15.099 1.00 87.88 187 GLN A O 1
ATOM 1556 N N . LYS A 1 188 ? 31.011 7.188 -13.437 1.00 90.12 188 LYS A N 1
ATOM 1557 C CA . LYS A 1 188 ? 31.099 5.918 -14.174 1.00 90.12 188 LYS A CA 1
ATOM 1558 C C . LYS A 1 188 ? 29.924 5.738 -15.139 1.00 90.12 188 LYS A C 1
ATOM 1560 O O . LYS A 1 188 ? 30.066 5.066 -16.155 1.00 90.12 188 LYS A O 1
ATOM 1565 N N . TYR A 1 189 ? 28.784 6.353 -14.832 1.00 88.88 189 TYR A N 1
ATOM 1566 C CA . TYR A 1 189 ? 27.488 6.055 -15.433 1.00 88.88 189 TYR A CA 1
ATOM 1567 C C . TYR A 1 189 ? 26.742 7.304 -15.916 1.00 88.88 189 TYR A C 1
ATOM 1569 O O . TYR A 1 189 ? 25.529 7.405 -15.750 1.00 88.88 189 TYR A O 1
ATOM 1577 N N . LYS A 1 190 ? 27.441 8.266 -16.526 1.00 91.25 190 LYS A N 1
ATOM 1578 C CA . LYS A 1 190 ? 26.843 9.561 -16.905 1.00 91.25 190 LYS A CA 1
ATOM 1579 C C . LYS A 1 190 ? 25.543 9.436 -17.708 1.00 91.25 190 LYS A C 1
ATOM 1581 O O . LYS A 1 190 ? 24.604 10.186 -17.468 1.00 91.25 190 LYS A O 1
ATOM 1586 N N . GLN A 1 191 ? 25.492 8.499 -18.655 1.00 94.06 191 GLN A N 1
ATOM 1587 C CA . GLN A 1 191 ? 24.287 8.155 -19.409 1.00 94.06 191 GLN A CA 1
ATOM 1588 C C . GLN A 1 191 ? 24.240 6.646 -19.641 1.00 94.06 191 GLN A C 1
ATOM 1590 O O . GLN A 1 191 ? 25.244 6.053 -20.041 1.00 94.06 191 GLN A O 1
ATOM 1595 N N . ILE A 1 192 ? 23.089 6.026 -19.391 1.00 94.88 192 ILE A N 1
ATOM 1596 C CA . ILE A 1 192 ? 22.899 4.577 -19.506 1.00 94.88 192 ILE A CA 1
ATOM 1597 C C . ILE A 1 192 ? 21.609 4.301 -20.267 1.00 94.88 192 ILE A C 1
ATOM 1599 O O . ILE A 1 192 ? 20.552 4.789 -19.882 1.00 94.88 192 ILE A O 1
ATOM 1603 N N . GLN A 1 193 ? 21.662 3.472 -21.307 1.00 95.31 193 GLN A N 1
ATOM 1604 C CA . GLN A 1 193 ? 20.444 2.927 -21.900 1.00 95.31 193 GLN A CA 1
ATOM 1605 C C . GLN A 1 193 ? 19.849 1.877 -20.956 1.00 95.31 193 GLN A C 1
ATOM 1607 O O . GLN A 1 193 ? 20.469 0.844 -20.719 1.00 95.31 193 GLN A O 1
ATOM 1612 N N . ILE A 1 194 ? 18.657 2.148 -20.427 1.00 94.50 194 ILE A N 1
ATOM 1613 C CA . ILE A 1 194 ? 18.020 1.302 -19.405 1.00 94.50 194 ILE A CA 1
ATOM 1614 C C . ILE A 1 194 ? 16.970 0.353 -19.983 1.00 94.50 194 ILE A C 1
ATOM 1616 O O . ILE A 1 194 ? 16.632 -0.628 -19.338 1.00 94.50 194 ILE A O 1
ATOM 1620 N N . LEU A 1 195 ? 16.452 0.609 -21.191 1.00 95.12 195 LEU A N 1
ATOM 1621 C CA . LEU A 1 195 ? 15.456 -0.257 -21.829 1.00 95.12 195 LEU A CA 1
ATOM 1622 C C . LEU A 1 195 ? 16.112 -1.296 -22.743 1.00 95.12 195 LEU A C 1
ATOM 1624 O O . LEU A 1 195 ? 16.650 -0.959 -23.802 1.00 95.12 195 LEU A O 1
ATOM 1628 N N . ASN A 1 196 ? 15.950 -2.571 -22.400 1.00 93.81 196 ASN A N 1
ATOM 1629 C CA . ASN A 1 196 ? 16.182 -3.679 -23.314 1.00 93.81 196 ASN A CA 1
ATOM 1630 C C . ASN A 1 196 ? 14.941 -3.894 -24.192 1.00 93.81 196 ASN A C 1
ATOM 1632 O O . ASN A 1 196 ? 13.930 -4.431 -23.748 1.00 93.81 196 ASN A O 1
ATOM 1636 N N . ARG A 1 197 ? 15.015 -3.509 -25.468 1.00 91.62 197 ARG A N 1
ATOM 1637 C CA . ARG A 1 197 ? 13.875 -3.574 -26.402 1.00 91.62 197 ARG A CA 1
ATOM 1638 C C . ARG A 1 197 ? 13.445 -4.998 -26.778 1.00 91.62 197 ARG A C 1
ATOM 1640 O O . ARG A 1 197 ? 12.324 -5.182 -27.240 1.00 91.62 197 ARG A O 1
ATOM 1647 N N . VAL A 1 198 ? 14.311 -5.998 -26.600 1.00 90.00 198 VAL A N 1
ATOM 1648 C CA . VAL A 1 198 ? 14.000 -7.402 -26.928 1.00 90.00 198 VAL A CA 1
ATOM 1649 C C . VAL A 1 198 ? 13.178 -8.034 -25.810 1.00 90.00 198 VAL A C 1
ATOM 1651 O O . VAL A 1 198 ? 12.173 -8.690 -26.068 1.00 90.00 198 VAL A O 1
ATOM 1654 N N . THR A 1 199 ? 13.588 -7.822 -24.560 1.00 91.12 199 THR A N 1
ATOM 1655 C CA . THR A 1 199 ? 12.927 -8.407 -23.382 1.00 91.12 199 THR A CA 1
ATOM 1656 C C . THR A 1 199 ? 11.908 -7.468 -22.740 1.00 91.12 199 THR A C 1
ATOM 1658 O O . THR A 1 199 ? 11.141 -7.895 -21.877 1.00 91.12 199 THR A O 1
ATOM 1661 N N . SER A 1 200 ? 11.882 -6.203 -23.166 1.00 92.25 200 SER A N 1
ATOM 1662 C CA . SER A 1 200 ? 11.149 -5.093 -22.541 1.00 92.25 200 SER A CA 1
ATOM 1663 C C . SER A 1 200 ? 11.579 -4.805 -21.101 1.00 92.25 200 SER A C 1
ATOM 1665 O O . SER A 1 200 ? 10.853 -4.139 -20.375 1.00 92.25 200 SER A O 1
ATOM 1667 N N . VAL A 1 201 ? 12.725 -5.323 -20.656 1.00 94.44 201 VAL A N 1
ATOM 1668 C CA . VAL A 1 201 ? 13.207 -5.135 -19.284 1.00 94.44 201 VAL A CA 1
ATOM 1669 C C . VAL A 1 201 ? 13.835 -3.751 -19.126 1.00 94.44 201 VAL A C 1
ATOM 1671 O O . VAL A 1 201 ? 14.534 -3.280 -20.024 1.00 94.44 201 VAL A O 1
ATOM 1674 N N . ILE A 1 202 ? 13.579 -3.121 -17.979 1.00 92.94 202 ILE A N 1
ATOM 1675 C CA . ILE A 1 202 ? 14.239 -1.894 -17.539 1.00 92.94 202 ILE A CA 1
ATOM 1676 C C . ILE A 1 202 ? 15.304 -2.271 -16.509 1.00 92.94 202 ILE A C 1
ATOM 1678 O O . ILE A 1 202 ? 14.988 -2.784 -15.437 1.00 92.94 202 ILE A O 1
ATOM 1682 N N . GLU A 1 203 ? 16.566 -2.022 -16.840 1.00 90.88 203 GLU A N 1
ATOM 1683 C CA . GLU A 1 203 ? 17.726 -2.407 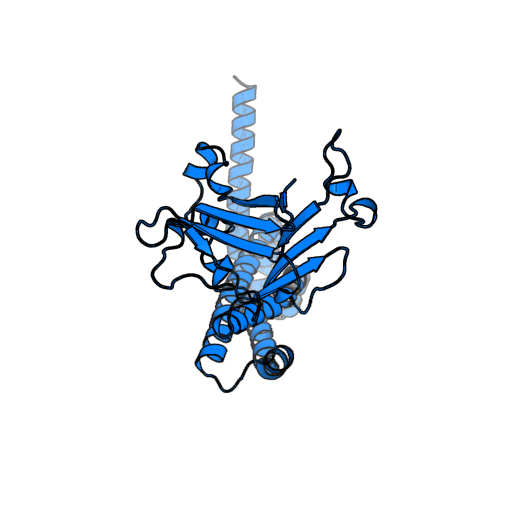-16.040 1.00 90.88 203 GLU A CA 1
ATOM 1684 C C . GLU A 1 203 ? 18.545 -1.185 -15.631 1.00 90.88 203 GLU A C 1
ATOM 1686 O O . GLU A 1 203 ? 18.890 -0.333 -16.449 1.00 90.88 203 GLU A O 1
ATOM 1691 N N . VAL A 1 204 ? 18.893 -1.135 -14.347 1.00 90.56 204 VAL A N 1
ATOM 1692 C CA . VAL A 1 204 ? 19.756 -0.108 -13.763 1.00 90.56 204 VAL A CA 1
ATOM 1693 C C . VAL A 1 204 ? 20.935 -0.799 -13.070 1.00 90.56 204 VAL A C 1
ATOM 1695 O O . VAL A 1 204 ? 20.734 -1.845 -12.441 1.00 90.56 204 VAL A O 1
ATOM 1698 N N . PRO A 1 205 ? 22.173 -0.273 -13.163 1.00 90.06 205 PRO A N 1
ATOM 1699 C CA . PRO A 1 205 ? 23.310 -0.858 -12.460 1.00 90.06 205 PRO A CA 1
ATOM 1700 C C . PRO A 1 205 ? 23.076 -0.923 -10.949 1.00 90.06 205 PRO A C 1
ATOM 1702 O O . PRO A 1 205 ? 22.685 0.062 -10.331 1.00 90.06 205 PRO A O 1
ATOM 1705 N N . LYS A 1 206 ? 23.360 -2.077 -10.336 1.00 85.88 206 LYS A N 1
ATOM 1706 C CA . LYS A 1 206 ? 23.124 -2.306 -8.898 1.00 85.88 206 LYS A CA 1
ATOM 1707 C C . LYS A 1 206 ? 23.974 -1.423 -7.979 1.00 85.88 206 LYS A C 1
ATOM 1709 O O . LYS A 1 206 ? 23.641 -1.270 -6.810 1.00 85.88 206 LYS A O 1
ATOM 1714 N N . ASP A 1 207 ? 25.097 -0.910 -8.480 1.00 89.31 207 ASP A N 1
ATOM 1715 C CA . ASP A 1 207 ? 25.993 -0.001 -7.765 1.00 89.31 207 ASP A CA 1
ATOM 1716 C C . ASP A 1 207 ? 25.625 1.482 -7.944 1.00 89.31 207 ASP A C 1
ATOM 1718 O O . ASP A 1 207 ? 26.227 2.324 -7.278 1.00 89.31 207 ASP A O 1
ATOM 1722 N N . LEU A 1 208 ? 24.651 1.809 -8.805 1.00 89.25 208 LEU A N 1
ATOM 1723 C CA . LEU A 1 208 ? 24.156 3.173 -8.982 1.00 89.25 208 LEU A CA 1
ATOM 1724 C C . LEU A 1 208 ? 23.184 3.529 -7.853 1.00 89.25 208 LEU A C 1
ATOM 1726 O O . LEU A 1 208 ? 22.207 2.819 -7.611 1.00 89.25 208 LEU A O 1
ATOM 1730 N N . LYS A 1 209 ? 23.439 4.646 -7.171 1.00 86.56 209 LYS A N 1
ATOM 1731 C CA . LYS A 1 209 ? 22.558 5.128 -6.104 1.00 86.56 209 LYS A CA 1
ATOM 1732 C C . LYS A 1 209 ? 21.407 5.947 -6.685 1.00 86.56 209 LYS A C 1
ATOM 1734 O O . LYS A 1 209 ? 21.593 6.682 -7.652 1.00 86.56 209 LYS A O 1
ATOM 1739 N N . TYR A 1 210 ? 20.224 5.859 -6.082 1.00 81.25 210 TYR A N 1
ATOM 1740 C CA . TYR A 1 210 ? 19.035 6.578 -6.562 1.00 81.25 210 TYR A CA 1
ATOM 1741 C C . TYR A 1 210 ? 19.189 8.096 -6.479 1.00 81.25 210 TYR A C 1
ATOM 1743 O O . TYR A 1 210 ? 18.679 8.814 -7.331 1.00 81.25 210 TYR A O 1
ATOM 1751 N N . GLU A 1 211 ? 19.956 8.587 -5.509 1.00 80.50 211 GLU A N 1
ATOM 1752 C CA . GLU A 1 211 ? 20.268 10.007 -5.346 1.00 80.50 211 GLU A CA 1
ATOM 1753 C C . GLU A 1 211 ? 21.177 10.546 -6.464 1.00 80.50 211 GLU A C 1
ATOM 1755 O O . GLU A 1 211 ? 21.280 11.755 -6.645 1.00 80.50 211 GLU A O 1
ATOM 1760 N N . GLU A 1 212 ? 21.840 9.663 -7.217 1.00 86.94 212 GLU A N 1
ATOM 1761 C CA . GLU A 1 212 ? 22.704 10.034 -8.342 1.00 86.94 212 GLU A CA 1
ATOM 1762 C C . GLU A 1 212 ? 21.923 10.135 -9.665 1.00 86.94 212 GLU A C 1
ATOM 1764 O O . GLU A 1 212 ? 22.473 10.620 -10.656 1.00 86.94 212 GLU A O 1
ATOM 1769 N N . MET A 1 213 ? 20.659 9.692 -9.699 1.00 87.44 213 MET A N 1
ATOM 1770 C CA . MET A 1 213 ? 19.789 9.716 -10.879 1.00 87.44 213 MET A CA 1
ATOM 1771 C C . MET A 1 213 ? 19.160 11.098 -11.067 1.00 87.44 213 MET A C 1
ATOM 1773 O O . MET A 1 213 ? 18.483 11.602 -10.173 1.00 87.44 213 MET A O 1
ATOM 1777 N N . GLU A 1 214 ? 19.342 11.700 -12.242 1.00 85.62 214 GLU A N 1
ATOM 1778 C CA . GLU A 1 214 ? 18.827 13.047 -12.514 1.00 85.62 214 GLU A CA 1
ATOM 1779 C C . GLU A 1 214 ? 17.501 13.001 -13.270 1.00 85.62 214 GLU A C 1
ATOM 1781 O O . GLU A 1 214 ? 16.498 13.553 -12.811 1.00 85.62 214 GLU A O 1
ATOM 1786 N N . TYR A 1 215 ? 17.502 12.345 -14.434 1.00 85.44 215 TYR A N 1
ATOM 1787 C CA . TYR A 1 215 ? 16.320 12.202 -15.272 1.00 85.44 215 TYR A CA 1
ATOM 1788 C C . TYR A 1 215 ? 16.420 11.044 -16.261 1.00 85.44 215 TYR A C 1
ATOM 1790 O O . TYR A 1 215 ? 17.503 10.542 -16.559 1.00 85.44 215 TYR A O 1
ATOM 1798 N N . VAL A 1 216 ? 15.273 10.626 -16.798 1.00 88.00 216 VAL A N 1
ATOM 1799 C CA . VAL A 1 216 ? 15.204 9.701 -17.939 1.00 88.00 216 VAL A CA 1
ATOM 1800 C C . VAL A 1 216 ? 14.849 10.480 -19.199 1.00 88.00 216 VAL A C 1
ATOM 1802 O O . VAL A 1 216 ? 13.916 11.277 -19.192 1.00 88.00 216 VAL A O 1
ATOM 1805 N N . ILE A 1 217 ? 15.576 10.233 -20.285 1.00 89.81 217 ILE A N 1
ATOM 1806 C CA . ILE A 1 217 ? 15.245 10.673 -21.640 1.00 89.81 217 ILE A CA 1
ATOM 1807 C C . ILE A 1 217 ? 14.494 9.538 -22.327 1.00 89.81 217 ILE A C 1
ATOM 1809 O O . ILE A 1 217 ? 14.993 8.411 -22.394 1.00 89.81 217 ILE A O 1
ATOM 1813 N N . LEU A 1 218 ? 13.324 9.844 -22.876 1.00 89.56 218 LEU A N 1
ATOM 1814 C CA . LEU A 1 218 ? 12.606 8.970 -23.793 1.00 89.56 218 LEU A CA 1
ATOM 1815 C C . LEU A 1 218 ? 12.875 9.445 -25.212 1.00 89.56 218 LEU A C 1
ATOM 1817 O O . LEU A 1 218 ? 12.687 10.613 -25.522 1.00 89.56 218 LEU A O 1
ATOM 1821 N N . THR A 1 219 ? 13.322 8.548 -26.082 1.00 90.12 219 THR A N 1
ATOM 1822 C CA . THR A 1 219 ? 13.383 8.814 -27.523 1.00 90.12 219 THR A CA 1
ATOM 1823 C C . THR A 1 219 ? 12.327 7.974 -28.212 1.00 90.12 219 THR A C 1
ATOM 1825 O O . THR A 1 219 ? 12.356 6.755 -28.051 1.00 90.12 219 THR A O 1
ATOM 1828 N N . TYR A 1 220 ? 11.420 8.604 -28.952 1.00 88.50 220 TYR A N 1
ATOM 1829 C CA . TYR A 1 220 ? 10.383 7.936 -29.734 1.00 88.50 220 TYR A CA 1
ATOM 1830 C C . TYR A 1 220 ? 10.294 8.553 -31.130 1.00 88.50 220 TYR A C 1
ATOM 1832 O O . TYR A 1 220 ? 10.221 9.772 -31.251 1.00 88.50 220 TYR A O 1
ATOM 1840 N N . ASN A 1 221 ? 10.328 7.727 -32.182 1.00 87.50 221 ASN A N 1
ATOM 1841 C CA . ASN A 1 221 ? 10.326 8.174 -33.585 1.00 87.50 221 ASN A CA 1
ATOM 1842 C C . ASN A 1 221 ? 11.381 9.261 -33.884 1.00 87.50 221 ASN A C 1
ATOM 1844 O O . ASN A 1 221 ? 11.105 10.249 -34.563 1.00 87.50 221 ASN A O 1
ATOM 1848 N N . ASN A 1 222 ? 12.606 9.070 -33.389 1.00 84.50 222 ASN A N 1
ATOM 1849 C CA . ASN A 1 222 ? 13.720 10.031 -33.446 1.00 84.50 222 ASN A CA 1
ATOM 1850 C C . ASN A 1 222 ? 13.504 11.385 -32.736 1.00 84.50 222 ASN A C 1
ATOM 1852 O O . ASN A 1 222 ? 14.378 12.249 -32.822 1.00 84.50 222 ASN A O 1
ATOM 1856 N N . GLU A 1 223 ? 12.409 11.577 -32.002 1.00 82.56 223 GLU A N 1
ATOM 1857 C CA . GLU A 1 223 ? 12.200 12.749 -31.149 1.00 82.56 223 GLU A CA 1
ATOM 1858 C C . GLU A 1 223 ? 12.557 12.428 -29.696 1.00 82.56 223 GLU A C 1
ATOM 1860 O O . GLU A 1 223 ? 12.246 11.350 -29.185 1.00 82.56 223 GLU A O 1
ATOM 1865 N N . GLN A 1 224 ? 13.253 13.354 -29.032 1.00 82.25 224 GLN A N 1
ATOM 1866 C CA . GLN A 1 224 ? 13.645 13.220 -27.631 1.00 82.25 224 GLN A CA 1
ATOM 1867 C C . GLN A 1 224 ? 12.704 14.008 -26.732 1.00 82.25 224 GLN A C 1
ATOM 1869 O O . GLN A 1 224 ? 12.475 15.196 -26.948 1.00 82.25 224 GLN A O 1
ATOM 1874 N N . TYR A 1 225 ? 12.256 13.354 -25.670 1.00 73.62 225 TYR A N 1
ATOM 1875 C CA . TYR A 1 225 ? 11.390 13.916 -24.653 1.00 73.62 225 TYR A CA 1
ATOM 1876 C C . TYR A 1 225 ? 12.072 13.760 -23.286 1.00 73.62 225 TYR A C 1
ATOM 1878 O O . TYR A 1 225 ? 12.454 12.639 -22.917 1.00 73.62 225 TYR A O 1
ATOM 1886 N N . PRO A 1 226 ? 12.249 14.847 -22.515 1.00 65.75 226 PRO A N 1
ATOM 1887 C CA . PRO A 1 226 ? 12.651 14.742 -21.117 1.00 65.75 226 PRO A CA 1
ATOM 1888 C C . PRO A 1 226 ? 11.506 14.060 -20.362 1.00 65.75 226 PRO A C 1
ATOM 1890 O O . PRO A 1 226 ? 10.426 14.622 -20.226 1.00 65.75 226 PRO A O 1
ATOM 1893 N N . PHE A 1 227 ? 11.710 12.801 -19.970 1.00 64.94 227 PHE A N 1
ATOM 1894 C CA . PHE A 1 227 ? 10.628 11.872 -19.646 1.00 64.94 227 PHE A CA 1
ATOM 1895 C C . PHE A 1 227 ? 10.313 11.792 -18.149 1.00 64.94 227 PHE A C 1
ATOM 1897 O O . PHE A 1 227 ? 9.154 11.705 -17.756 1.00 64.94 227 PHE A O 1
ATOM 1904 N N . LEU A 1 228 ? 11.345 11.825 -17.302 1.00 68.12 228 LEU A N 1
ATOM 1905 C CA . LEU A 1 228 ? 11.211 11.766 -15.844 1.00 68.12 228 LEU A CA 1
ATOM 1906 C C . LEU A 1 228 ? 12.192 12.728 -15.208 1.00 68.12 228 LEU A C 1
ATOM 1908 O O . LEU A 1 228 ? 13.328 12.348 -14.966 1.00 68.12 228 LEU A O 1
ATOM 1912 N N . GLU A 1 229 ? 11.773 13.956 -14.940 1.00 62.88 229 GLU A N 1
ATOM 1913 C CA . GLU A 1 229 ? 12.576 14.882 -14.145 1.00 62.88 229 GLU A CA 1
ATOM 1914 C C . GLU A 1 229 ? 12.283 14.683 -12.660 1.00 62.88 229 GLU A C 1
ATOM 1916 O O . GLU A 1 229 ? 11.150 14.389 -12.265 1.00 62.88 229 GLU A O 1
ATOM 1921 N N . ASN A 1 230 ? 13.294 14.866 -11.813 1.00 62.22 230 ASN A N 1
ATOM 1922 C CA . ASN A 1 230 ? 13.094 14.876 -10.372 1.00 62.22 230 ASN A CA 1
ATOM 1923 C C . ASN A 1 230 ? 12.233 16.090 -9.961 1.00 62.22 230 ASN A C 1
ATOM 1925 O O . ASN A 1 230 ? 12.740 17.165 -9.643 1.00 62.22 230 ASN A O 1
ATOM 1929 N N . HIS A 1 231 ? 10.906 15.916 -9.961 1.00 58.00 231 HIS A N 1
ATOM 1930 C CA . HIS A 1 231 ? 9.932 16.969 -9.658 1.00 58.00 231 HIS A CA 1
ATOM 1931 C C . HIS A 1 231 ? 10.103 17.588 -8.264 1.00 58.00 231 HIS A C 1
ATOM 1933 O O . HIS A 1 231 ? 9.600 18.687 -8.029 1.00 58.00 231 HIS A O 1
ATOM 1939 N N . TYR A 1 232 ? 10.820 16.925 -7.349 1.00 60.31 232 TYR A N 1
ATOM 1940 C CA . TYR A 1 232 ? 11.147 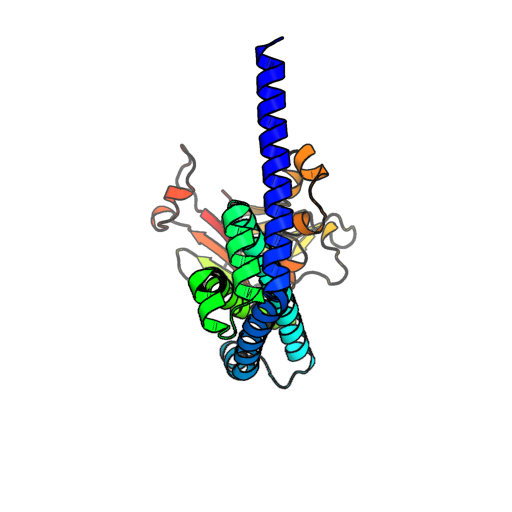17.486 -6.040 1.00 60.31 232 TYR A CA 1
ATOM 1941 C C . TYR A 1 232 ? 11.899 18.814 -6.163 1.00 60.31 232 TYR A C 1
ATOM 1943 O O . TYR A 1 232 ? 11.550 19.771 -5.475 1.00 60.31 232 TYR A O 1
ATOM 1951 N N . GLU A 1 233 ? 12.875 18.916 -7.068 1.00 61.81 233 GLU A N 1
ATOM 1952 C CA . GLU A 1 233 ? 13.678 20.136 -7.233 1.00 61.81 233 GLU A CA 1
ATOM 1953 C C . GLU A 1 233 ? 12.845 21.347 -7.689 1.00 61.81 233 GLU A C 1
ATOM 1955 O O . GLU A 1 233 ? 13.214 22.493 -7.416 1.00 61.81 233 GLU A O 1
ATOM 1960 N N . ASN A 1 234 ? 11.671 21.090 -8.276 1.00 59.44 234 ASN A N 1
ATOM 1961 C CA . ASN A 1 234 ? 10.724 22.103 -8.741 1.00 59.44 234 ASN A CA 1
ATOM 1962 C C . ASN A 1 234 ? 9.766 22.604 -7.641 1.00 59.44 234 ASN A C 1
ATOM 1964 O O . ASN A 1 234 ? 9.017 23.554 -7.872 1.00 59.44 234 ASN A O 1
ATOM 1968 N N . LEU A 1 235 ? 9.776 22.009 -6.440 1.00 65.75 235 LEU A N 1
ATOM 1969 C CA . LEU A 1 235 ? 8.973 22.483 -5.310 1.00 65.75 235 LEU A CA 1
ATOM 1970 C C . LEU A 1 235 ? 9.595 23.738 -4.650 1.00 65.75 235 LEU A C 1
ATOM 1972 O O . LEU A 1 235 ? 10.828 23.854 -4.565 1.00 65.75 235 LEU A O 1
ATOM 1976 N N . PRO A 1 236 ? 8.769 24.662 -4.108 1.00 76.12 236 PRO A N 1
ATOM 1977 C CA . PRO A 1 236 ? 9.241 25.795 -3.309 1.00 76.12 236 PRO A CA 1
ATOM 1978 C C . PRO A 1 236 ? 10.198 25.355 -2.194 1.00 76.12 236 PRO A C 1
ATOM 1980 O O . PRO A 1 236 ? 9.982 24.327 -1.545 1.00 76.12 236 PRO A O 1
ATOM 1983 N N . LYS A 1 237 ? 11.269 26.126 -1.964 1.00 76.19 237 LYS A N 1
ATOM 1984 C CA . LYS A 1 237 ? 12.333 25.775 -1.002 1.00 76.19 237 LYS A CA 1
ATOM 1985 C C . LYS A 1 237 ? 11.793 25.565 0.413 1.00 76.19 237 LYS A C 1
ATOM 1987 O O . LYS A 1 237 ? 12.279 24.696 1.130 1.00 76.19 237 LYS A O 1
ATOM 1992 N N . GLU A 1 238 ? 10.778 26.329 0.792 1.00 78.06 238 GLU A N 1
ATOM 1993 C CA . GLU A 1 238 ? 10.118 26.278 2.093 1.00 78.06 238 GLU A CA 1
ATOM 1994 C C . GLU A 1 238 ? 9.384 24.947 2.294 1.00 78.06 238 GLU A C 1
ATOM 1996 O O . GLU A 1 238 ? 9.486 24.349 3.362 1.00 78.06 238 GLU A O 1
ATOM 2001 N N . LEU A 1 239 ? 8.705 24.445 1.254 1.00 70.62 239 LEU A N 1
ATOM 2002 C CA . LEU A 1 239 ? 8.035 23.140 1.281 1.00 70.62 239 LEU A CA 1
ATOM 2003 C C . LEU A 1 239 ? 9.053 21.998 1.311 1.00 70.62 239 LEU A C 1
ATOM 2005 O O . LEU A 1 239 ? 8.914 21.065 2.096 1.00 70.62 239 LEU A O 1
ATOM 2009 N N . ARG A 1 240 ? 10.130 22.107 0.529 1.00 72.50 240 ARG A N 1
ATOM 2010 C CA . ARG A 1 240 ? 11.222 21.123 0.538 1.00 72.50 240 ARG A CA 1
ATOM 2011 C C . ARG A 1 240 ? 11.902 20.983 1.899 1.00 72.50 240 ARG A C 1
ATOM 2013 O O . ARG A 1 240 ? 12.264 19.875 2.287 1.00 72.50 240 ARG A O 1
ATOM 2020 N N . ALA A 1 241 ? 12.072 22.094 2.615 1.00 75.06 241 ALA A N 1
ATOM 2021 C CA . ALA A 1 241 ? 12.754 22.129 3.907 1.00 75.06 241 ALA A CA 1
ATOM 2022 C C . ALA A 1 241 ? 11.973 21.436 5.036 1.00 75.06 241 ALA A C 1
ATOM 2024 O O . ALA A 1 241 ? 12.586 20.999 6.008 1.00 75.06 241 ALA A O 1
ATOM 2025 N N . VAL A 1 242 ? 10.644 21.330 4.918 1.00 76.38 242 VAL A N 1
ATOM 2026 C CA . VAL A 1 242 ? 9.776 20.730 5.949 1.00 76.38 242 VAL A CA 1
ATOM 2027 C C . VAL A 1 242 ? 9.353 19.291 5.640 1.00 76.38 242 VAL A C 1
ATOM 2029 O O . VAL A 1 242 ? 8.787 18.623 6.503 1.00 76.38 242 VAL A O 1
ATOM 2032 N N . MET A 1 243 ? 9.621 18.792 4.430 1.00 73.00 243 MET A N 1
ATOM 2033 C CA . MET A 1 243 ? 9.335 17.407 4.047 1.00 73.00 243 MET A CA 1
ATOM 2034 C C . MET A 1 243 ? 10.424 16.470 4.578 1.00 73.00 243 MET A C 1
ATOM 2036 O O . MET A 1 243 ? 11.617 16.739 4.433 1.00 73.00 243 MET A O 1
ATOM 2040 N N . ASN A 1 244 ? 10.019 15.350 5.177 1.00 77.31 244 ASN A N 1
ATOM 2041 C CA . ASN A 1 244 ? 10.955 14.300 5.578 1.00 77.31 244 ASN A CA 1
ATOM 2042 C C . ASN A 1 244 ? 11.422 13.482 4.352 1.00 77.31 244 ASN A C 1
ATOM 2044 O O . ASN A 1 244 ? 10.792 13.520 3.295 1.00 77.31 244 ASN A O 1
ATOM 2048 N N . GLU A 1 245 ? 12.522 12.738 4.490 1.00 72.19 245 GLU A N 1
ATOM 2049 C CA . GLU A 1 245 ? 13.098 11.953 3.384 1.00 72.19 245 GLU A CA 1
ATOM 2050 C C . GLU A 1 245 ? 12.138 10.887 2.834 1.00 72.19 245 GLU A C 1
ATOM 2052 O O . GLU A 1 245 ? 12.094 10.662 1.630 1.00 72.19 245 GLU A O 1
ATOM 2057 N N . GLU A 1 246 ? 11.298 10.293 3.685 1.00 66.94 246 GLU A N 1
ATOM 2058 C CA . GLU A 1 246 ? 10.312 9.290 3.262 1.00 66.94 246 GLU A CA 1
ATOM 2059 C C . GLU A 1 246 ? 9.264 9.888 2.311 1.00 66.94 246 GLU A C 1
ATOM 2061 O O . GLU A 1 246 ? 8.910 9.281 1.302 1.00 66.94 246 GLU A O 1
ATOM 2066 N N . VAL A 1 247 ? 8.807 11.112 2.582 1.00 68.38 247 VAL A N 1
ATOM 2067 C CA . VAL A 1 247 ? 7.878 11.837 1.712 1.00 68.38 247 VAL A CA 1
ATOM 2068 C C . VAL A 1 247 ? 8.585 12.309 0.440 1.00 68.38 247 VAL A C 1
ATOM 2070 O O . VAL A 1 247 ? 7.962 12.303 -0.613 1.00 68.38 247 VAL A O 1
ATOM 2073 N N . LYS A 1 248 ? 9.872 12.677 0.493 1.00 67.81 248 LYS A N 1
ATOM 2074 C CA . LYS A 1 248 ? 10.656 13.019 -0.712 1.00 67.81 248 LYS A CA 1
ATOM 2075 C C . LYS A 1 248 ? 10.907 11.821 -1.629 1.00 67.81 248 LYS A C 1
ATOM 2077 O O . LYS A 1 248 ? 11.020 12.006 -2.838 1.00 67.81 248 LYS A O 1
ATOM 2082 N N . GLU A 1 249 ? 11.029 10.620 -1.065 1.00 68.44 249 GLU A N 1
ATOM 2083 C CA . GLU A 1 249 ? 11.175 9.366 -1.813 1.00 68.44 249 GLU A CA 1
ATOM 2084 C C . GLU A 1 249 ? 9.823 8.842 -2.333 1.00 68.44 249 GLU A C 1
ATOM 2086 O O . GLU A 1 249 ? 9.705 8.370 -3.473 1.00 68.44 249 GLU A O 1
ATOM 2091 N N . LEU A 1 250 ? 8.738 9.023 -1.567 1.00 67.06 250 LEU A N 1
ATOM 2092 C CA . LEU A 1 250 ? 7.408 9.158 -2.169 1.00 67.06 250 LEU A CA 1
ATOM 2093 C C . LEU A 1 250 ? 7.477 10.331 -3.186 1.00 67.06 250 LEU A C 1
ATOM 2095 O O . LEU A 1 250 ? 8.447 11.025 -3.183 1.00 67.06 250 LEU A O 1
ATOM 2099 N N . HIS A 1 251 ? 6.577 10.648 -4.102 1.00 67.62 251 HIS A N 1
ATOM 2100 C CA . HIS A 1 251 ? 6.771 11.781 -5.056 1.00 67.62 251 HIS A CA 1
ATOM 2101 C C . HIS A 1 251 ? 7.989 11.780 -6.025 1.00 67.62 251 HIS A C 1
ATOM 2103 O O . HIS A 1 251 ? 7.811 12.280 -7.132 1.00 67.62 251 HIS A O 1
ATOM 2109 N N . ASN A 1 252 ? 9.172 11.231 -5.719 1.00 72.56 252 ASN A N 1
ATOM 2110 C CA . ASN A 1 252 ? 10.282 11.144 -6.669 1.00 72.56 252 ASN A CA 1
ATOM 2111 C C . ASN A 1 252 ? 10.000 10.018 -7.693 1.00 72.56 252 ASN A C 1
ATOM 2113 O O . ASN A 1 252 ? 9.877 8.846 -7.304 1.00 72.56 252 ASN A O 1
ATOM 2117 N N . PRO A 1 253 ? 9.876 10.334 -8.999 1.00 73.31 253 PRO A N 1
ATOM 2118 C CA . PRO A 1 253 ? 9.613 9.338 -10.036 1.00 73.31 253 PRO A CA 1
ATOM 2119 C C . PRO A 1 253 ? 10.807 8.407 -10.298 1.00 73.31 253 PRO A C 1
ATOM 2121 O O . PRO A 1 253 ? 10.614 7.354 -10.900 1.00 73.31 253 PRO A O 1
ATOM 2124 N N . LEU A 1 254 ? 11.999 8.755 -9.804 1.00 80.50 254 LEU A N 1
ATOM 2125 C CA . LEU A 1 254 ? 13.236 7.972 -9.892 1.00 80.50 254 LEU A CA 1
ATOM 2126 C C . LEU A 1 254 ? 13.615 7.300 -8.565 1.00 80.50 254 LEU A C 1
ATOM 2128 O O . LEU A 1 254 ? 14.718 6.779 -8.424 1.00 80.50 254 LEU A O 1
ATOM 2132 N N . ALA A 1 255 ? 12.720 7.316 -7.575 1.00 79.94 255 ALA A N 1
ATOM 2133 C CA . ALA A 1 255 ? 12.959 6.661 -6.298 1.00 79.94 255 ALA A CA 1
ATOM 2134 C C . ALA A 1 255 ? 13.222 5.159 -6.458 1.00 79.94 255 ALA A C 1
ATOM 2136 O O . ALA A 1 255 ? 12.725 4.516 -7.386 1.00 79.94 255 ALA A O 1
ATOM 2137 N N . LYS A 1 256 ? 13.882 4.574 -5.455 1.00 81.06 256 LYS A N 1
ATOM 2138 C CA . LYS A 1 256 ? 14.111 3.128 -5.350 1.00 81.06 256 LYS A CA 1
ATOM 2139 C C . LYS A 1 256 ? 12.861 2.305 -5.602 1.00 81.06 256 LYS A C 1
ATOM 2141 O O . LYS A 1 256 ? 12.858 1.336 -6.358 1.00 81.06 256 LYS A O 1
ATOM 2146 N N . SER A 1 257 ? 11.763 2.744 -5.001 1.00 78.19 257 SER A N 1
ATOM 2147 C CA . SER A 1 257 ? 10.468 2.098 -5.160 1.00 78.19 257 SER A CA 1
ATOM 2148 C C . SER A 1 257 ? 9.961 2.055 -6.606 1.00 78.19 257 SER A C 1
ATOM 2150 O O . SER A 1 257 ? 9.277 1.100 -6.959 1.00 78.19 257 SER A O 1
ATOM 2152 N N . CYS A 1 258 ? 10.321 3.011 -7.462 1.00 80.88 258 CYS A N 1
ATOM 2153 C CA . CYS A 1 258 ? 9.918 3.006 -8.866 1.00 80.88 258 CYS A CA 1
ATOM 2154 C C . CYS A 1 258 ? 10.661 1.947 -9.693 1.00 80.88 258 CYS A C 1
ATOM 2156 O O . CYS A 1 258 ? 10.134 1.514 -10.711 1.00 80.88 258 CYS A O 1
ATOM 2158 N N . PHE A 1 259 ? 11.847 1.508 -9.269 1.00 83.19 259 PHE A N 1
ATOM 2159 C CA . PHE A 1 259 ? 12.631 0.499 -9.988 1.00 83.19 259 PHE A CA 1
ATOM 2160 C C . PHE A 1 259 ? 12.515 -0.903 -9.383 1.00 83.19 259 PHE A C 1
ATOM 2162 O O . PHE A 1 259 ? 12.548 -1.886 -10.116 1.00 83.19 259 PHE A O 1
ATOM 2169 N N . GLU A 1 260 ? 12.345 -1.004 -8.062 1.00 80.56 260 GLU A N 1
ATOM 2170 C CA . GLU A 1 260 ? 12.382 -2.291 -7.349 1.00 80.56 260 GLU A CA 1
ATOM 2171 C C . GLU A 1 260 ? 11.011 -2.806 -6.901 1.00 80.56 260 GLU A C 1
ATOM 2173 O O . GLU A 1 260 ? 10.847 -3.999 -6.671 1.00 80.56 260 GLU A O 1
ATOM 2178 N N . ASN A 1 261 ? 10.014 -1.928 -6.754 1.00 80.44 261 ASN A N 1
ATOM 2179 C CA . ASN A 1 261 ? 8.717 -2.301 -6.175 1.00 80.44 261 ASN A CA 1
ATOM 2180 C C . ASN A 1 261 ? 7.586 -2.380 -7.213 1.00 80.44 261 ASN A C 1
ATOM 2182 O O . ASN A 1 261 ? 6.419 -2.503 -6.833 1.00 80.44 261 ASN A O 1
ATOM 2186 N N . LEU A 1 262 ? 7.910 -2.298 -8.505 1.00 82.19 262 LEU A N 1
ATOM 2187 C CA . LEU A 1 262 ? 6.949 -2.318 -9.604 1.00 82.19 262 LEU A CA 1
ATOM 2188 C C . LEU A 1 262 ? 7.228 -3.473 -10.559 1.00 82.19 262 LEU A C 1
ATOM 2190 O O . LEU A 1 262 ? 8.368 -3.743 -10.916 1.00 82.19 262 LEU A O 1
ATOM 2194 N N . LEU A 1 263 ? 6.156 -4.099 -11.041 1.00 83.75 263 LEU A N 1
ATOM 2195 C CA . LEU A 1 263 ? 6.241 -5.064 -12.139 1.00 83.75 263 LEU A CA 1
ATOM 2196 C C . LEU A 1 263 ? 6.402 -4.368 -13.490 1.00 83.75 263 LEU A C 1
ATOM 2198 O O . LEU A 1 263 ? 7.094 -4.874 -14.374 1.00 83.75 263 LEU A O 1
ATOM 2202 N N . TYR A 1 264 ? 5.745 -3.215 -13.645 1.00 87.69 264 TYR A N 1
ATOM 2203 C CA . TYR A 1 264 ? 5.707 -2.486 -14.901 1.00 87.69 264 TYR A CA 1
ATOM 2204 C C . TYR A 1 264 ? 5.895 -0.989 -14.698 1.00 87.69 264 TYR A C 1
ATOM 2206 O O . TYR A 1 264 ? 5.292 -0.394 -13.805 1.00 87.69 264 TYR A O 1
ATOM 2214 N N . TRP A 1 265 ? 6.663 -0.388 -15.597 1.00 88.69 265 TRP A N 1
ATOM 2215 C CA . TRP A 1 265 ? 6.463 0.993 -16.011 1.00 88.69 265 TRP A CA 1
ATOM 2216 C C . TRP A 1 265 ? 5.472 1.003 -17.159 1.00 88.69 265 TRP A C 1
ATOM 2218 O O . TRP A 1 265 ? 5.601 0.195 -18.075 1.00 88.69 265 TRP A O 1
ATOM 2228 N N . GLU A 1 266 ? 4.494 1.900 -17.124 1.00 87.19 266 GLU A N 1
ATOM 2229 C CA . GLU A 1 266 ? 3.533 2.046 -18.213 1.00 87.19 266 GLU A CA 1
ATOM 2230 C C . GLU A 1 266 ? 3.758 3.380 -18.920 1.00 87.19 266 GLU A C 1
ATOM 2232 O O . GLU A 1 266 ? 3.668 4.442 -18.303 1.00 87.19 266 GLU A O 1
ATOM 2237 N N . ILE A 1 267 ? 4.080 3.307 -20.210 1.00 85.12 267 ILE A N 1
ATOM 2238 C CA . ILE A 1 267 ? 4.191 4.459 -21.104 1.00 85.12 267 ILE A CA 1
ATOM 2239 C C . ILE A 1 267 ? 3.027 4.375 -22.077 1.00 85.12 267 ILE A C 1
ATOM 2241 O O . ILE A 1 267 ? 2.870 3.364 -22.764 1.00 85.12 267 ILE A O 1
ATOM 2245 N N . ARG A 1 268 ? 2.229 5.435 -22.149 1.00 82.75 268 ARG A N 1
ATOM 2246 C CA . ARG A 1 268 ? 1.164 5.583 -23.135 1.00 82.75 268 ARG A CA 1
ATOM 2247 C C . ARG A 1 268 ? 1.529 6.693 -24.110 1.00 82.75 268 ARG A C 1
ATOM 2249 O O . ARG A 1 268 ? 1.883 7.784 -23.677 1.00 82.75 268 ARG A O 1
ATOM 2256 N N . ILE A 1 269 ? 1.432 6.405 -25.399 1.00 80.56 269 ILE A N 1
ATOM 2257 C CA . ILE A 1 269 ? 1.670 7.338 -26.497 1.00 80.56 269 ILE A CA 1
ATOM 2258 C C . ILE A 1 269 ? 0.381 7.431 -27.309 1.00 80.56 269 ILE A C 1
ATOM 2260 O O . ILE A 1 269 ? -0.046 6.445 -27.894 1.00 80.56 269 ILE A O 1
ATOM 2264 N N . ASP A 1 270 ? -0.226 8.603 -27.375 1.00 78.62 270 ASP A N 1
ATOM 2265 C CA . ASP A 1 270 ? -1.385 8.858 -28.226 1.00 78.62 270 ASP A CA 1
ATOM 2266 C C . ASP A 1 270 ? -0.922 9.739 -29.389 1.00 78.62 270 ASP A C 1
ATOM 2268 O O . ASP A 1 270 ? -0.721 10.945 -29.230 1.00 78.62 270 ASP A O 1
ATOM 2272 N N . ASN A 1 271 ? -0.692 9.132 -30.553 1.00 74.00 271 ASN A N 1
ATOM 2273 C CA . ASN A 1 271 ? -0.304 9.851 -31.765 1.00 74.00 271 ASN A CA 1
ATOM 2274 C C . ASN A 1 271 ? -1.492 10.650 -32.329 1.00 74.00 271 ASN A C 1
ATOM 2276 O O . ASN A 1 271 ? -1.276 11.720 -32.899 1.00 74.00 271 ASN A O 1
ATOM 2280 N N . ASP A 1 272 ? -2.729 10.165 -32.137 1.00 71.56 272 ASP A N 1
ATOM 2281 C CA . ASP A 1 272 ? -3.956 10.941 -32.363 1.00 71.56 272 ASP A CA 1
ATOM 2282 C C . ASP A 1 272 ? -4.673 11.265 -31.037 1.00 71.56 272 ASP A C 1
ATOM 2284 O O . ASP A 1 272 ? -5.508 10.482 -30.562 1.00 71.56 272 ASP A O 1
ATOM 2288 N N . PRO A 1 273 ? -4.406 12.439 -30.437 1.00 62.97 273 PRO A N 1
ATOM 2289 C CA . PRO A 1 273 ? -5.003 12.823 -29.164 1.00 62.97 273 PRO A CA 1
ATOM 2290 C C . PRO A 1 273 ? -6.536 12.931 -29.190 1.00 62.97 273 PRO A C 1
ATOM 2292 O O . PRO A 1 273 ? -7.161 12.850 -28.135 1.00 62.97 273 PRO A O 1
ATOM 2295 N N . ASN A 1 274 ? -7.169 13.060 -30.364 1.00 61.97 274 ASN A N 1
ATOM 2296 C CA . ASN A 1 274 ? -8.633 13.148 -30.467 1.00 61.97 274 ASN A CA 1
ATOM 2297 C C . ASN A 1 274 ? -9.335 11.819 -30.148 1.00 61.97 274 ASN A C 1
ATOM 2299 O O . ASN A 1 274 ? -10.549 11.786 -29.956 1.00 61.97 274 ASN A O 1
ATOM 2303 N N . THR A 1 275 ? -8.578 10.722 -30.098 1.00 58.88 275 THR A N 1
ATOM 2304 C CA . THR A 1 275 ? -9.081 9.391 -29.739 1.00 58.88 275 THR A CA 1
ATOM 2305 C C . THR A 1 275 ? -8.955 9.087 -28.244 1.00 58.88 275 THR A C 1
ATOM 2307 O O . THR A 1 275 ? -9.454 8.058 -27.783 1.00 58.88 275 THR A O 1
ATOM 2310 N N . ASN A 1 276 ? -8.326 9.977 -27.468 1.00 58.25 276 ASN A N 1
ATOM 2311 C CA . ASN A 1 276 ? -8.155 9.813 -26.032 1.00 58.25 276 ASN A CA 1
ATOM 2312 C C . ASN A 1 276 ? -9.238 10.611 -25.267 1.00 58.25 276 ASN A C 1
ATOM 2314 O O . ASN A 1 276 ? -9.220 11.844 -25.297 1.00 58.25 276 ASN A O 1
ATOM 2318 N N . PRO A 1 277 ? -10.161 9.947 -24.539 1.00 58.88 277 PRO A N 1
ATOM 2319 C CA . PRO A 1 277 ? -11.215 10.625 -23.777 1.00 58.88 277 PRO A CA 1
ATOM 2320 C C . PRO A 1 277 ? -10.673 11.526 -22.655 1.00 58.88 277 PRO A C 1
ATOM 2322 O O . PRO A 1 277 ? -11.361 12.454 -22.233 1.00 58.88 277 PRO A O 1
ATOM 2325 N N . ASP A 1 278 ? -9.431 11.307 -22.218 1.00 54.59 278 ASP A N 1
ATOM 2326 C CA . ASP A 1 278 ? -8.768 12.109 -21.192 1.00 54.59 278 ASP A CA 1
ATOM 2327 C C . ASP A 1 278 ? -8.026 13.327 -21.776 1.00 54.59 278 ASP A C 1
ATOM 2329 O O . ASP A 1 278 ? -7.589 14.189 -21.013 1.00 54.59 278 ASP A O 1
ATOM 2333 N N . TYR A 1 279 ? -7.899 13.454 -23.108 1.00 57.59 279 TYR A N 1
ATOM 2334 C CA . TYR A 1 279 ? -7.162 14.553 -23.756 1.00 57.59 279 TYR A CA 1
ATOM 2335 C C . TYR A 1 279 ? -7.727 15.937 -23.406 1.00 57.59 279 TYR A C 1
ATOM 2337 O O . TYR A 1 279 ? -6.982 16.883 -23.144 1.00 57.59 279 TYR A O 1
ATOM 2345 N N . GLU A 1 280 ? -9.052 16.046 -23.316 1.00 57.28 280 GLU A N 1
ATOM 2346 C CA . GLU A 1 280 ? -9.746 17.279 -22.933 1.00 57.28 280 GLU A CA 1
ATOM 2347 C C . GLU A 1 280 ? -9.423 17.731 -21.499 1.00 57.28 280 GLU A C 1
ATOM 2349 O O . GLU A 1 280 ? -9.444 18.929 -21.218 1.00 57.28 280 GLU A O 1
ATOM 2354 N N . LEU A 1 281 ? -9.078 16.799 -20.602 1.00 52.75 281 LEU A N 1
ATOM 2355 C CA . LEU A 1 281 ? -8.735 17.090 -19.204 1.00 52.75 281 LEU A CA 1
ATOM 2356 C C . LEU A 1 281 ? -7.295 17.594 -19.039 1.00 52.75 281 LEU A C 1
ATOM 2358 O O . LEU A 1 281 ? -6.963 18.198 -18.019 1.00 52.75 281 LEU A O 1
ATOM 2362 N N . ILE A 1 282 ? -6.437 17.342 -20.029 1.00 51.22 282 ILE A N 1
ATOM 2363 C CA . ILE A 1 282 ? -4.990 17.590 -19.954 1.00 51.22 282 ILE A CA 1
ATOM 2364 C C . ILE A 1 282 ? -4.479 18.576 -21.008 1.00 51.22 282 ILE A C 1
ATOM 2366 O O . ILE A 1 282 ? -3.330 19.022 -20.896 1.00 51.22 282 ILE A O 1
ATOM 2370 N N . LYS A 1 283 ? -5.294 18.953 -22.006 1.00 49.16 283 LYS A N 1
ATOM 2371 C CA . LYS A 1 283 ? -4.940 19.977 -22.999 1.00 49.16 283 LYS A CA 1
ATOM 2372 C C . LYS A 1 283 ? -4.787 21.352 -22.339 1.00 49.16 283 LYS A C 1
ATOM 2374 O O . LYS A 1 283 ? -5.619 21.774 -21.537 1.00 49.16 283 LYS A O 1
ATOM 2379 N N . ARG A 1 284 ? -3.719 22.081 -22.677 1.00 52.16 284 ARG A N 1
ATOM 2380 C CA . ARG A 1 284 ? -3.553 23.478 -22.245 1.00 52.16 284 ARG A CA 1
ATOM 2381 C C . ARG A 1 284 ? -4.251 24.399 -23.249 1.00 52.16 284 ARG A C 1
ATOM 2383 O O . ARG A 1 284 ? -4.218 24.106 -24.446 1.00 52.16 284 ARG A O 1
ATOM 2390 N N . PRO A 1 285 ? -4.853 25.519 -22.809 1.00 45.78 285 PRO A N 1
ATOM 2391 C CA . PRO A 1 285 ? -5.432 26.488 -23.731 1.00 45.78 285 PRO A CA 1
ATOM 2392 C C . PRO A 1 285 ? -4.379 26.969 -24.743 1.00 45.78 285 PRO A C 1
ATOM 2394 O O . PRO A 1 285 ? -3.359 27.528 -24.348 1.00 45.78 285 PRO A O 1
ATOM 2397 N N . GLY A 1 286 ? -4.628 26.752 -26.039 1.00 52.41 286 GLY A N 1
ATOM 2398 C CA . GLY A 1 286 ? -3.775 27.239 -27.133 1.00 52.41 286 GLY A CA 1
ATOM 2399 C C . GLY A 1 286 ? -2.714 26.267 -27.668 1.00 52.41 286 GLY A C 1
ATOM 2400 O O . GLY A 1 286 ? -1.954 26.659 -28.550 1.00 52.41 286 GLY A O 1
ATOM 2401 N N . GLU A 1 287 ? -2.648 25.021 -27.191 1.00 55.00 287 GLU A N 1
ATOM 2402 C CA . GLU A 1 287 ? -1.777 23.999 -27.792 1.00 55.00 287 GLU A CA 1
ATOM 2403 C C . GLU A 1 287 ? -2.462 23.306 -28.981 1.00 55.00 287 GLU A C 1
ATOM 2405 O O . GLU A 1 287 ? -3.601 22.855 -28.878 1.00 55.00 287 GLU A O 1
ATOM 2410 N N . ASN A 1 288 ? -1.756 23.214 -30.113 1.00 53.22 288 ASN A N 1
ATOM 2411 C CA . ASN A 1 288 ? -2.184 22.409 -31.260 1.00 53.22 288 ASN A CA 1
ATOM 2412 C C . ASN A 1 288 ? -2.002 20.909 -30.967 1.00 53.22 288 ASN A C 1
ATOM 2414 O O . ASN A 1 288 ? -1.113 20.547 -30.197 1.00 53.22 288 ASN A O 1
ATOM 2418 N N . ASN A 1 289 ? -2.796 20.068 -31.644 1.00 51.62 289 ASN A N 1
ATOM 2419 C CA . ASN A 1 289 ? -2.814 18.595 -31.604 1.00 51.62 289 ASN A CA 1
ATOM 2420 C C . ASN A 1 289 ? -1.449 17.945 -31.927 1.00 51.62 289 ASN A C 1
ATOM 2422 O O . ASN A 1 289 ? -1.272 17.338 -32.982 1.00 51.62 289 ASN A O 1
ATOM 2426 N N . LYS A 1 290 ? -0.461 18.082 -31.045 1.00 53.06 290 LYS A N 1
ATOM 2427 C CA . LYS A 1 290 ? 0.726 17.227 -31.019 1.00 53.06 290 LYS A CA 1
ATOM 2428 C C . LYS A 1 290 ? 0.414 16.007 -30.156 1.00 53.06 290 LYS A C 1
ATOM 2430 O O . LYS A 1 290 ? -0.365 16.123 -29.208 1.00 53.06 290 LYS A O 1
ATOM 2435 N N . GLY A 1 291 ? 0.973 14.856 -30.530 1.00 51.72 291 GLY A N 1
ATOM 2436 C CA . GLY A 1 291 ? 0.777 13.597 -29.813 1.00 51.72 291 GLY A CA 1
ATOM 2437 C C . GLY A 1 291 ? 1.079 13.727 -28.318 1.00 51.72 291 GLY A C 1
ATOM 2438 O O . GLY A 1 291 ? 1.824 14.608 -27.893 1.00 51.72 291 GLY A O 1
ATOM 2439 N N . LEU A 1 292 ? 0.459 12.873 -27.513 1.00 60.38 292 LEU A N 1
ATOM 2440 C CA . LEU A 1 292 ? 0.573 12.892 -26.061 1.00 60.38 292 LEU A CA 1
ATOM 2441 C C . LEU A 1 292 ? 1.399 11.701 -25.589 1.00 60.38 292 LEU A C 1
ATOM 2443 O O . LEU A 1 292 ? 1.031 10.563 -25.855 1.00 60.38 292 LEU A O 1
ATOM 2447 N N . ILE A 1 293 ? 2.447 11.946 -24.805 1.00 57.69 293 ILE A N 1
ATOM 2448 C CA . ILE A 1 293 ? 3.112 10.883 -24.051 1.00 57.69 293 ILE A CA 1
ATOM 2449 C C . ILE A 1 293 ? 2.763 11.045 -22.573 1.00 57.69 293 ILE A C 1
ATOM 2451 O O . ILE A 1 293 ? 2.994 12.101 -21.977 1.00 57.69 293 ILE A O 1
ATOM 2455 N N . SER A 1 294 ? 2.194 9.993 -21.984 1.00 62.72 294 SER A N 1
ATOM 2456 C CA . SER A 1 294 ? 1.892 9.920 -20.559 1.00 62.72 294 SER A CA 1
ATOM 2457 C C . SER A 1 294 ? 2.522 8.710 -19.887 1.00 62.72 294 SER A C 1
ATOM 2459 O O . SER A 1 294 ? 2.835 7.697 -20.518 1.00 62.72 294 SER A O 1
ATOM 2461 N N . PHE A 1 295 ? 2.747 8.847 -18.583 1.00 62.12 295 PHE A N 1
ATOM 2462 C CA . PHE A 1 295 ? 3.504 7.881 -17.806 1.00 62.12 295 PHE A CA 1
ATOM 2463 C C . PHE A 1 295 ? 2.851 7.545 -16.477 1.00 62.12 295 PHE A C 1
ATOM 2465 O O . PHE A 1 295 ? 2.358 8.429 -15.768 1.00 62.12 295 PHE A O 1
ATOM 2472 N N . LYS A 1 296 ? 2.942 6.265 -16.109 1.00 63.47 296 LYS A N 1
ATOM 2473 C CA . LYS A 1 296 ? 2.476 5.763 -14.824 1.00 63.47 296 LYS A CA 1
ATOM 2474 C C . LYS A 1 296 ? 3.517 4.858 -14.164 1.00 63.47 296 LYS A C 1
ATOM 2476 O O . LYS A 1 296 ? 3.733 3.720 -14.578 1.00 63.47 296 LYS A O 1
ATOM 2481 N N . THR A 1 297 ? 4.110 5.366 -13.081 1.00 51.03 297 THR A N 1
ATOM 2482 C CA . THR A 1 297 ? 4.978 4.616 -12.151 1.00 51.03 297 THR A CA 1
ATOM 2483 C C . THR A 1 297 ? 4.325 4.287 -10.819 1.00 51.03 297 THR A C 1
ATOM 2485 O O . THR A 1 297 ? 4.908 3.569 -10.018 1.00 51.03 297 THR A O 1
ATOM 2488 N N . ARG A 1 298 ? 3.129 4.796 -10.511 1.00 53.56 298 ARG A N 1
ATOM 2489 C CA . ARG A 1 298 ? 2.449 4.514 -9.232 1.00 53.56 298 ARG A CA 1
ATOM 2490 C C . ARG A 1 298 ? 0.966 4.219 -9.452 1.00 53.56 298 ARG A C 1
ATOM 2492 O O . ARG A 1 298 ? 0.433 4.454 -10.535 1.00 53.56 298 ARG A O 1
ATOM 2499 N N . SER A 1 299 ? 0.285 3.697 -8.427 1.00 36.44 299 SER A N 1
ATOM 2500 C CA . SER A 1 299 ? -1.166 3.423 -8.449 1.00 36.44 299 SER A CA 1
ATOM 2501 C C . SER A 1 299 ? -2.006 4.647 -8.845 1.00 36.44 299 SER A C 1
ATOM 2503 O O . SER A 1 299 ? -3.089 4.479 -9.401 1.00 36.44 299 SER A O 1
ATOM 2505 N N . THR A 1 300 ? -1.460 5.855 -8.704 1.00 37.09 300 THR A N 1
ATOM 2506 C CA . THR A 1 300 ? -1.942 7.097 -9.317 1.00 37.09 300 THR A CA 1
ATOM 2507 C C . THR A 1 300 ? -0.769 7.886 -9.905 1.00 37.09 300 THR A C 1
ATOM 2509 O O . THR A 1 300 ? 0.156 8.250 -9.180 1.00 37.09 300 THR A O 1
ATOM 2512 N N . SER A 1 301 ? -0.769 8.154 -11.217 1.00 37.38 301 SER A N 1
ATOM 2513 C CA . SER A 1 301 ? 0.064 9.194 -11.853 1.00 37.38 301 SER A CA 1
ATOM 2514 C C . SER A 1 301 ? -0.472 9.537 -13.249 1.00 37.38 301 SER A C 1
ATOM 2516 O O . SER A 1 301 ? -0.711 8.626 -14.037 1.00 37.38 301 SER A O 1
ATOM 2518 N N . PHE A 1 302 ? -0.602 10.833 -13.544 1.00 38.66 302 PHE A N 1
ATOM 2519 C CA . PHE A 1 302 ? -0.676 11.391 -14.897 1.00 38.66 302 PHE A CA 1
ATOM 2520 C C . PHE A 1 302 ? 0.437 12.442 -15.004 1.00 38.66 302 PHE A C 1
ATOM 2522 O O . PHE A 1 302 ? 0.387 13.461 -14.318 1.00 38.66 302 PHE A O 1
ATOM 2529 N N . GLY A 1 303 ? 1.458 12.185 -15.818 1.00 41.94 303 GLY A N 1
ATOM 2530 C CA . GLY A 1 303 ? 2.441 13.186 -16.246 1.00 41.94 303 GLY A CA 1
ATOM 2531 C C . GLY A 1 303 ? 2.322 13.374 -17.754 1.00 41.94 303 GLY A C 1
ATOM 2532 O O . GLY A 1 303 ? 2.237 12.375 -18.461 1.00 41.94 303 GLY A O 1
ATOM 2533 N N . ARG A 1 304 ? 2.258 14.624 -18.229 1.00 39.09 304 ARG A N 1
ATOM 2534 C CA . ARG A 1 304 ? 2.154 14.996 -19.651 1.00 39.09 304 ARG A CA 1
ATOM 2535 C C . ARG A 1 304 ? 3.477 15.581 -20.125 1.00 39.09 304 ARG A C 1
ATOM 2537 O O . ARG A 1 304 ? 4.008 16.471 -19.463 1.00 39.09 304 ARG A O 1
ATOM 2544 N N . ILE A 1 305 ? 3.950 15.124 -21.279 1.00 43.72 305 ILE A N 1
ATOM 2545 C CA . ILE A 1 305 ? 5.172 15.617 -21.920 1.00 43.72 305 ILE A CA 1
ATOM 2546 C C . ILE A 1 305 ? 4.820 15.916 -23.378 1.00 43.72 305 ILE A C 1
ATOM 2548 O O . ILE A 1 305 ? 4.218 15.071 -24.042 1.00 43.72 305 ILE A O 1
ATOM 2552 N N . ASN A 1 306 ? 5.094 17.151 -23.804 1.00 40.03 306 ASN A N 1
ATOM 2553 C CA . ASN A 1 306 ? 4.805 17.682 -25.141 1.00 40.03 306 ASN A CA 1
ATOM 2554 C C . ASN A 1 306 ? 6.064 17.723 -26.000 1.00 40.03 306 ASN A C 1
ATOM 2556 O O . ASN A 1 306 ? 7.144 17.969 -25.416 1.00 40.03 306 ASN A O 1
#